Protein AF-0000000077407892 (afdb_homodimer)

Nearest PDB structures (foldseek):
  3vyk-assembly1_A  TM=8.600E-01  e=5.584E-09  Mus musculus
  2vuz-assembly1_A  TM=8.448E-01  e=1.181E-08  Codakia orbicularis
  6a7s-assembly1_B  TM=8.502E-01  e=2.975E-07  Saxidomus purpurata
  5xts-assembly1_A  TM=7.574E-01  e=4.727E-06  Homo sapiens
  6i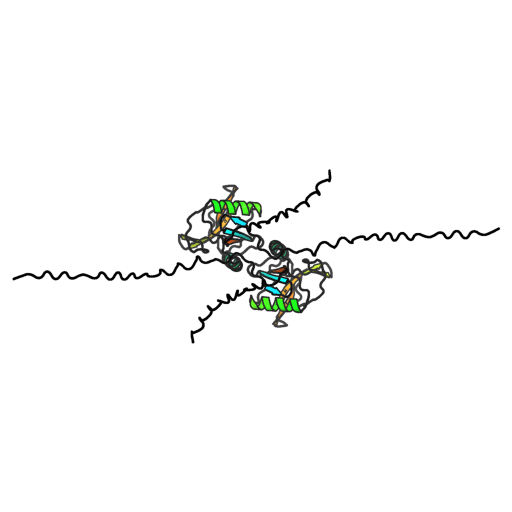no-assembly2_B  TM=7.463E-01  e=3.544E-06  Homo sapiens

Foldseek 3Di:
DPPPPPPPPPPPPPPCPCPVPPPPPPDPPPDDDDQDWDDDDFKIKGWFAPWWFFLVVLQVVLVVVVWGFDDDADPVSVVVVQVVCVVPDVQQPAKEFGQWFDDVHFIDGPRVRGTHPDAWAAPDEDDDTTWMWGAHVVVRGIHIYHDHRGDIHITMIMDGDDPPPPPPPPPPPPDDDPDDPPDDD/DPPPPPPPPPPPPPPCPCPVPPPPDPDPPPDDDDQDWDDDDFKIKGWFAPWWFFLVVLQVVLVVVVWGFDDDADPVSVVVVQVVCVVPDVQQPAKEFGQWFDDVHFIDGPRVRGTHPDAWAAPDADDDTTWMWGAHVVVRGIHIYHDHRGDIHITMIMDGDDPPPPPPPPPPPPPDDPDDDPDDD

pLDDT: mean 82.04, std 23.61, range [30.94, 98.94]

Sequence (370 aa):
MVFKIALLCFYIFHVGSGYAVPEAESGNDLAAPELPLYYFDSSAYYFQKFFRATQQQGELFCKNLNMELVDVQSKRENDYLFDTIASLVDYVNTDFWTSGVQSGDIWYWTSTGQPFSYTNWGSSKGSGNCLNISYDSSVNSMSWDKSDCTETKYVICEGEGHPVTTTTTTTTTTTLEPPTSPDAFMVFKIALLCFYIFHVGSGYAVPEAESGNDLAAPELPLYYFDSSAYYFQKFFRATQQQGELFCKNLNMELVDVQSKRENDYLFDTIASLVDYVNTDFWTSGVQSGDIWYWTSTGQPFSYTNWGSSKGSGNCLNISYDSSVNSMSWDKSDCTETKYVICEGEGHPVTTTTTTTTTTTLEPPTSPDAF

Structure (mmCIF, N/CA/C/O backbone):
data_AF-0000000077407892-model_v1
#
loop_
_entity.id
_entity.type
_entity.pdbx_description
1 polymer 'C-type lectin domain-containing protein'
#
loop_
_atom_site.group_PDB
_atom_site.id
_atom_site.type_symbol
_atom_site.label_atom_id
_atom_site.label_alt_id
_atom_site.label_comp_id
_atom_site.label_asym_id
_atom_site.label_entity_id
_atom_site.label_seq_id
_atom_site.pdbx_PDB_ins_code
_atom_site.Cartn_x
_atom_site.Cartn_y
_atom_site.Cartn_z
_atom_site.occupancy
_atom_site.B_iso_or_equiv
_atom_site.auth_seq_id
_atom_site.auth_comp_id
_atom_site.auth_asym_id
_atom_site.auth_atom_id
_atom_site.pdbx_PDB_model_num
ATOM 1 N N . MET A 1 1 ? 33.812 -18.891 -89.25 1 31.27 1 MET A N 1
ATOM 2 C CA . MET A 1 1 ? 33.031 -17.953 -88.438 1 31.27 1 MET A CA 1
ATOM 3 C C . MET A 1 1 ? 33.281 -18.203 -86.938 1 31.27 1 MET A C 1
ATOM 5 O O . MET A 1 1 ? 33 -19.297 -86.438 1 31.27 1 MET A O 1
ATOM 9 N N . VAL A 1 2 ? 34.344 -17.562 -86.375 1 42.31 2 VAL A N 1
ATOM 10 C CA . VAL A 1 2 ? 34.969 -17.578 -85 1 42.31 2 VAL A CA 1
ATOM 11 C C . VAL A 1 2 ? 33.969 -17.031 -84 1 42.31 2 VAL A C 1
ATOM 13 O O . VAL A 1 2 ? 33.531 -15.883 -84.062 1 42.31 2 VAL A O 1
ATOM 16 N N . PHE A 1 3 ? 33.031 -17.906 -83.438 1 43.25 3 PHE A N 1
ATOM 17 C CA . PHE A 1 3 ? 32.031 -17.594 -82.438 1 43.25 3 PHE A CA 1
ATOM 18 C C . PHE A 1 3 ? 32.688 -17.094 -81.188 1 43.25 3 PHE A C 1
ATOM 20 O O . PHE A 1 3 ? 33.5 -17.781 -80.562 1 43.25 3 PHE A O 1
ATOM 27 N N . LYS A 1 4 ? 32.969 -15.734 -81.125 1 39.44 4 LYS A N 1
ATOM 28 C CA . LYS A 1 4 ? 33.5 -15.062 -79.938 1 39.44 4 LYS A CA 1
ATOM 29 C C . LYS A 1 4 ? 32.562 -15.219 -78.75 1 39.44 4 LYS A C 1
ATOM 31 O O . LYS A 1 4 ? 31.406 -14.773 -78.75 1 39.44 4 LYS A O 1
ATOM 36 N N . ILE A 1 5 ? 32.688 -16.234 -77.875 1 41 5 ILE A N 1
ATOM 37 C CA . ILE A 1 5 ? 31.984 -16.469 -76.625 1 41 5 ILE A CA 1
ATOM 38 C C . ILE A 1 5 ? 32.25 -15.305 -75.688 1 41 5 ILE A C 1
ATOM 40 O O . ILE A 1 5 ? 33.375 -15.023 -75.312 1 41 5 ILE A O 1
ATOM 44 N N . ALA A 1 6 ? 31.531 -14.188 -75.875 1 38.66 6 ALA A N 1
ATOM 45 C CA . ALA A 1 6 ? 31.688 -13.086 -74.938 1 38.66 6 ALA A CA 1
ATOM 46 C C . ALA A 1 6 ? 31.312 -13.523 -73.5 1 38.66 6 ALA A C 1
ATOM 48 O O . ALA A 1 6 ? 30.219 -14.062 -73.25 1 38.66 6 ALA A O 1
ATOM 49 N N . LEU A 1 7 ? 32.281 -13.781 -72.688 1 37.91 7 LEU A N 1
ATOM 50 C CA . LEU A 1 7 ? 32.25 -14.086 -71.25 1 37.91 7 LEU A CA 1
ATOM 51 C C . LEU A 1 7 ? 31.594 -12.938 -70.438 1 37.91 7 LEU A C 1
ATOM 53 O O . LEU A 1 7 ? 32.125 -11.828 -70.438 1 37.91 7 LEU A O 1
ATOM 57 N N . LEU A 1 8 ? 30.281 -12.828 -70.562 1 36.75 8 LEU A N 1
ATOM 58 C CA . LEU A 1 8 ? 29.625 -11.812 -69.75 1 36.75 8 LEU A CA 1
ATOM 59 C C . LEU A 1 8 ? 29.906 -12.039 -68.25 1 36.75 8 LEU A C 1
ATOM 61 O O . LEU A 1 8 ? 29.594 -13.102 -67.688 1 36.75 8 LEU A O 1
ATOM 65 N N . CYS A 1 9 ? 30.938 -11.398 -67.75 1 35.66 9 CYS A N 1
ATOM 66 C CA . CYS A 1 9 ? 31.25 -11.344 -66.312 1 35.66 9 CYS A CA 1
ATOM 67 C C . CYS A 1 9 ? 30.094 -10.758 -65.5 1 35.66 9 CYS A C 1
ATOM 69 O O . CYS A 1 9 ? 29.734 -9.594 -65.688 1 35.66 9 CYS A O 1
ATOM 71 N N . PHE A 1 10 ? 29.109 -11.562 -65.188 1 37.34 10 PHE A N 1
ATOM 72 C CA . PHE A 1 10 ? 28.094 -11.125 -64.25 1 37.34 10 PHE A CA 1
ATOM 73 C C . PHE A 1 10 ? 28.719 -10.656 -62.969 1 37.34 10 PHE A C 1
ATOM 75 O O . PHE A 1 10 ? 29.422 -11.422 -62.281 1 37.34 10 PHE A O 1
ATOM 82 N N . TYR A 1 11 ? 29.141 -9.375 -62.906 1 37.34 11 TYR A N 1
ATOM 83 C CA . TYR A 1 11 ? 29.469 -8.766 -61.625 1 37.34 11 TYR A CA 1
ATOM 84 C C . TYR A 1 11 ? 28.328 -8.938 -60.625 1 37.34 11 TYR A C 1
ATOM 86 O O . TYR A 1 11 ? 27.219 -8.445 -60.844 1 37.34 11 TYR A O 1
ATOM 94 N N . ILE A 1 12 ? 28.281 -10.039 -59.875 1 39.22 12 ILE A N 1
ATOM 95 C CA . ILE A 1 12 ? 27.422 -10.18 -58.719 1 39.22 12 ILE A CA 1
ATOM 96 C C . ILE A 1 12 ? 27.719 -9.062 -57.719 1 39.22 12 ILE A C 1
ATOM 98 O O . ILE A 1 12 ? 28.812 -8.984 -57.188 1 39.22 12 ILE A O 1
ATOM 102 N N . PHE A 1 13 ? 27.141 -7.871 -57.969 1 40.09 13 PHE A N 1
ATOM 103 C CA . PHE A 1 13 ? 27.125 -6.883 -56.906 1 40.09 13 PHE A CA 1
ATOM 104 C C . PHE A 1 13 ? 26.562 -7.488 -55.625 1 40.09 13 PHE A C 1
ATOM 106 O O . PHE A 1 13 ? 25.422 -7.941 -55.594 1 40.09 13 PHE A O 1
ATOM 113 N N . HIS A 1 14 ? 27.484 -8.016 -54.812 1 39.62 14 HIS A N 1
ATOM 114 C CA . HIS A 1 14 ? 27.156 -8.258 -53.406 1 39.62 14 HIS A CA 1
ATOM 115 C C . HIS A 1 14 ? 26.609 -7.004 -52.75 1 39.62 14 HIS A C 1
ATOM 117 O O . HIS A 1 14 ? 27.344 -6.031 -52.562 1 39.62 14 HIS A O 1
ATOM 123 N N . VAL A 1 15 ? 25.422 -6.531 -53.094 1 39.28 15 VAL A N 1
ATOM 124 C CA . VAL A 1 15 ? 24.812 -5.562 -52.188 1 39.28 15 VAL A CA 1
ATOM 125 C C . VAL A 1 15 ? 24.828 -6.109 -50.781 1 39.28 15 VAL A C 1
ATOM 127 O O . VAL A 1 15 ? 24.188 -7.117 -50.469 1 39.28 15 VAL A O 1
ATOM 130 N N . GLY A 1 16 ? 26.031 -6.102 -50.125 1 35.22 16 GLY A N 1
ATOM 131 C CA . GLY A 1 16 ? 26.062 -6.246 -48.688 1 35.22 16 GLY A CA 1
ATOM 132 C C . GLY A 1 16 ? 25.062 -5.352 -47.969 1 35.22 16 GLY A C 1
ATOM 133 O O . GLY A 1 16 ? 25.297 -4.156 -47.781 1 35.22 16 GLY A O 1
ATOM 134 N N . SER A 1 17 ? 23.781 -5.43 -48.406 1 36 17 SER A N 1
ATOM 135 C CA . SER A 1 17 ? 22.875 -4.688 -47.562 1 36 17 SER A CA 1
ATOM 136 C C . SER A 1 17 ? 23.094 -5.035 -46.094 1 36 17 SER A C 1
ATOM 138 O O . SER A 1 17 ? 22.781 -6.141 -45.656 1 36 17 SER A O 1
ATOM 140 N N . GLY A 1 18 ? 24.281 -4.691 -45.562 1 34.03 18 GLY A N 1
ATOM 141 C CA . GLY A 1 18 ? 24.312 -4.715 -44.125 1 34.03 18 GLY A CA 1
ATOM 142 C C . GLY A 1 18 ? 23.094 -4.07 -43.469 1 34.03 18 GLY A C 1
ATOM 143 O O . GLY A 1 18 ? 22.984 -2.844 -43.438 1 34.03 18 GLY A O 1
ATOM 144 N N . TYR A 1 19 ? 21.906 -4.496 -43.875 1 33.22 19 TYR A N 1
ATOM 145 C CA . TYR A 1 19 ? 20.891 -4.023 -42.938 1 33.22 19 TYR A CA 1
ATOM 146 C C . TYR A 1 19 ? 21.375 -4.145 -41.5 1 33.22 19 TYR A C 1
ATOM 148 O O . TYR A 1 19 ? 21.641 -5.246 -41.031 1 33.22 19 TYR A O 1
ATOM 156 N N . ALA A 1 20 ? 22.094 -3.18 -41.031 1 35.66 20 ALA A N 1
ATOM 157 C CA . ALA A 1 20 ? 22.172 -3.121 -39.594 1 35.66 20 ALA A CA 1
ATOM 158 C C . ALA A 1 20 ? 20.828 -3.455 -38.938 1 35.66 20 ALA A C 1
ATOM 160 O O . ALA A 1 20 ? 19.844 -2.764 -39.188 1 35.66 20 ALA A O 1
ATOM 161 N N . VAL A 1 21 ? 20.516 -4.688 -38.812 1 34.5 21 VAL A N 1
ATOM 162 C CA . VAL A 1 21 ? 19.406 -4.922 -37.875 1 34.5 21 VAL A CA 1
ATOM 163 C C . VAL A 1 21 ? 19.531 -3.98 -36.688 1 34.5 21 VAL A C 1
ATOM 165 O O . VAL A 1 21 ? 20.594 -3.895 -36.062 1 34.5 21 VAL A O 1
ATOM 168 N N . PRO A 1 22 ? 18.844 -2.799 -36.75 1 35.06 22 PRO A N 1
ATOM 169 C CA . PRO A 1 22 ? 18.984 -2.098 -35.469 1 35.06 22 PRO A CA 1
ATOM 170 C C . PRO A 1 22 ? 19.156 -3.051 -34.281 1 35.06 22 PRO A C 1
ATOM 172 O O . PRO A 1 22 ? 18.531 -4.121 -34.25 1 35.06 22 PRO A O 1
ATOM 175 N N . GLU A 1 23 ? 20.344 -3.121 -33.688 1 35.5 23 GLU A N 1
ATOM 176 C CA . GLU A 1 23 ? 20.453 -3.744 -32.375 1 35.5 23 GLU A CA 1
ATOM 177 C C . GLU A 1 23 ? 19.109 -3.709 -31.641 1 35.5 23 GLU A C 1
ATOM 179 O O . GLU A 1 23 ? 18.438 -2.674 -31.609 1 35.5 23 GLU A O 1
ATOM 184 N N . ALA A 1 24 ? 18.375 -4.84 -31.578 1 34.91 24 ALA A N 1
ATOM 185 C CA . ALA A 1 24 ? 17.312 -4.918 -30.578 1 34.91 24 ALA A CA 1
ATOM 186 C C . ALA A 1 24 ? 17.578 -3.965 -29.406 1 34.91 24 ALA A C 1
ATOM 188 O O . ALA A 1 24 ? 18.641 -4.012 -28.797 1 34.91 24 ALA A O 1
ATOM 189 N N . GLU A 1 25 ? 17.266 -2.695 -29.484 1 35.38 25 GLU A N 1
ATOM 190 C CA . GLU A 1 25 ? 17.172 -1.919 -28.25 1 35.38 25 GLU A CA 1
ATOM 191 C C . GLU A 1 25 ? 17.078 -2.832 -27.031 1 35.38 25 GLU A C 1
ATOM 193 O O . GLU A 1 25 ? 16.375 -3.844 -27.062 1 35.38 25 GLU A O 1
ATOM 198 N N . SER A 1 26 ? 18.047 -2.902 -26.25 1 35.91 26 SER A N 1
ATOM 199 C CA . SER A 1 26 ? 18.109 -3.531 -24.938 1 35.91 26 SER A CA 1
ATOM 200 C C . SER A 1 26 ? 16.719 -3.766 -24.359 1 35.91 26 SER A C 1
ATOM 202 O O . SER A 1 26 ? 15.781 -3.041 -24.688 1 35.91 26 SER A O 1
ATOM 204 N N . GLY A 1 27 ? 16.391 -4.926 -23.891 1 38.03 27 GLY A N 1
ATOM 205 C CA . GLY A 1 27 ? 15.289 -5.355 -23.047 1 38.03 27 GLY A CA 1
ATOM 206 C C . GLY A 1 27 ? 14.656 -4.219 -22.266 1 38.03 27 GLY A C 1
ATOM 207 O O . GLY A 1 27 ? 15.297 -3.199 -22.016 1 38.03 27 GLY A O 1
ATOM 208 N N . ASN A 1 28 ? 13.422 -3.871 -22.344 1 43.09 28 ASN A N 1
ATOM 209 C CA . ASN A 1 28 ? 12.648 -2.998 -21.469 1 43.09 28 ASN A CA 1
ATOM 210 C C . ASN A 1 28 ? 13.281 -2.9 -20.078 1 43.09 28 ASN A C 1
ATOM 212 O O . ASN A 1 28 ? 13.328 -3.887 -19.344 1 43.09 28 ASN A O 1
ATOM 216 N N . ASP A 1 29 ? 14.492 -2.434 -19.844 1 48.38 29 ASP A N 1
ATOM 217 C CA . ASP A 1 29 ? 15.047 -2.062 -18.547 1 48.38 29 ASP A CA 1
ATOM 218 C C . ASP A 1 29 ? 13.938 -1.749 -17.547 1 48.38 29 ASP A C 1
ATOM 220 O O . ASP A 1 29 ? 13.453 -0.618 -17.484 1 48.38 29 ASP A O 1
ATOM 224 N N . LEU A 1 30 ? 13 -2.607 -17.438 1 60.25 30 LEU A N 1
ATOM 225 C CA . LEU A 1 30 ? 12.008 -2.357 -16.391 1 60.25 30 LEU A CA 1
ATOM 226 C C . LEU A 1 30 ? 12.664 -1.766 -15.156 1 60.25 30 LEU A C 1
ATOM 228 O O . LEU A 1 30 ? 13.688 -2.273 -14.68 1 60.25 30 LEU A O 1
ATOM 232 N N . ALA A 1 31 ? 12.367 -0.495 -14.922 1 76.38 31 ALA A N 1
ATOM 233 C CA . ALA A 1 31 ? 12.867 0.189 -13.734 1 76.38 31 ALA A CA 1
ATOM 234 C C . ALA A 1 31 ? 12.711 -0.686 -12.492 1 76.38 31 ALA A C 1
ATOM 236 O O . ALA A 1 31 ? 11.75 -1.448 -12.375 1 76.38 31 ALA A O 1
ATOM 237 N N . ALA A 1 32 ? 13.727 -0.777 -11.711 1 89.44 32 ALA A N 1
ATOM 238 C CA . ALA A 1 32 ? 13.711 -1.5 -10.445 1 89.44 32 ALA A CA 1
ATOM 239 C C . ALA A 1 32 ? 12.547 -1.035 -9.562 1 89.44 32 ALA A C 1
ATOM 241 O O . ALA A 1 32 ? 12.125 0.118 -9.648 1 89.44 32 ALA A O 1
ATOM 242 N N . PRO A 1 33 ? 11.977 -1.982 -8.867 1 95.44 33 PRO A N 1
ATOM 243 C CA . PRO A 1 33 ? 10.977 -1.55 -7.887 1 95.44 33 PRO A CA 1
ATOM 244 C C . PRO A 1 33 ? 11.406 -0.302 -7.117 1 95.44 33 PRO A C 1
ATOM 246 O O . PRO A 1 33 ? 12.578 -0.173 -6.75 1 95.44 33 PRO A O 1
ATOM 249 N N . GLU A 1 34 ? 10.461 0.605 -6.945 1 93.88 34 GLU A N 1
ATOM 250 C CA . GLU A 1 34 ? 10.781 1.851 -6.254 1 93.88 34 GLU A CA 1
ATOM 251 C C . GLU A 1 34 ? 9.547 2.426 -5.562 1 93.88 34 GLU A C 1
ATOM 253 O O . GLU A 1 34 ? 8.445 2.371 -6.102 1 93.88 34 GLU A O 1
ATOM 258 N N . LEU A 1 35 ? 9.836 2.918 -4.414 1 96.19 35 LEU A N 1
ATOM 259 C CA . LEU A 1 35 ? 8.82 3.729 -3.746 1 96.19 35 LEU A CA 1
ATOM 260 C C . LEU A 1 35 ? 8.82 5.156 -4.285 1 96.19 35 LEU A C 1
ATOM 262 O O . LEU A 1 35 ? 9.836 5.852 -4.203 1 96.19 35 LEU A O 1
ATOM 266 N N . PRO A 1 36 ? 7.75 5.574 -4.918 1 96.62 36 PRO A N 1
ATOM 267 C CA . PRO A 1 36 ? 7.715 6.961 -5.383 1 96.62 36 PRO A CA 1
ATOM 268 C C . PRO A 1 36 ? 7.598 7.965 -4.238 1 96.62 36 PRO A C 1
ATOM 270 O O . PRO A 1 36 ? 6.5 8.188 -3.719 1 96.62 36 PRO A O 1
ATOM 273 N N . LEU A 1 37 ? 8.641 8.602 -3.949 1 97.69 37 LEU A N 1
ATOM 274 C CA . LEU A 1 37 ? 8.719 9.484 -2.793 1 97.69 37 LEU A CA 1
ATOM 275 C C . LEU A 1 37 ? 8.672 10.945 -3.227 1 97.69 37 LEU A C 1
ATOM 277 O O . LEU A 1 37 ? 9.195 11.305 -4.285 1 97.69 37 LEU A O 1
ATOM 281 N N . TYR A 1 38 ? 8.062 11.727 -2.416 1 98.06 38 TYR A N 1
ATOM 282 C CA . TYR A 1 38 ? 8.086 13.188 -2.471 1 98.06 38 TYR A CA 1
ATOM 283 C C . TYR A 1 38 ? 8.906 13.758 -1.32 1 98.06 38 TYR A C 1
ATOM 285 O O . TYR A 1 38 ? 8.953 13.18 -0.232 1 98.06 38 TYR A O 1
ATOM 293 N N . TYR A 1 39 ? 9.484 14.961 -1.59 1 97.12 39 TYR A N 1
ATOM 294 C CA . TYR A 1 39 ? 10.414 15.453 -0.582 1 97.12 39 TYR A CA 1
ATOM 295 C C . TYR A 1 39 ? 10.062 16.875 -0.168 1 97.12 39 TYR A C 1
ATOM 297 O O . TYR A 1 39 ? 9.656 17.688 -1 1 97.12 39 TYR A O 1
ATOM 305 N N . PHE A 1 40 ? 10.18 17.125 1.101 1 97.31 40 PHE A N 1
ATOM 306 C CA . PHE A 1 40 ? 10.078 18.453 1.706 1 97.31 40 PHE A CA 1
ATOM 307 C C . PHE A 1 40 ? 11.047 18.578 2.877 1 97.31 40 PHE A C 1
ATOM 309 O O . PHE A 1 40 ? 10.938 17.859 3.863 1 97.31 40 PHE A O 1
ATOM 316 N N . ASP A 1 41 ? 12 19.5 2.717 1 93.81 41 ASP A N 1
ATOM 317 C CA . ASP A 1 41 ? 13.078 19.641 3.691 1 93.81 41 ASP A CA 1
ATOM 318 C C . ASP A 1 41 ? 13.82 18.312 3.889 1 93.81 41 ASP A C 1
ATOM 320 O O . ASP A 1 41 ? 14.336 17.734 2.932 1 93.81 41 ASP A O 1
ATOM 324 N N . SER A 1 42 ? 13.867 17.734 5.105 1 93.31 42 SER A N 1
ATOM 325 C CA . SER A 1 42 ? 14.602 16.5 5.387 1 93.31 42 SER A CA 1
ATOM 326 C C . SER A 1 42 ? 13.656 15.312 5.492 1 93.31 42 SER A C 1
ATOM 328 O O . SER A 1 42 ? 14.016 14.281 6.078 1 93.31 42 SER A O 1
ATOM 330 N N . SER A 1 43 ? 12.5 15.484 4.879 1 96.56 43 SER A N 1
ATOM 331 C CA . SER A 1 43 ? 11.516 14.406 4.98 1 96.56 43 SER A CA 1
ATOM 332 C C . SER A 1 43 ? 11.133 13.883 3.602 1 96.56 43 SER A C 1
ATOM 334 O O . SER A 1 43 ? 11.109 14.633 2.627 1 96.56 43 SER A O 1
ATOM 336 N N . ALA A 1 44 ? 10.906 12.625 3.561 1 97.81 44 ALA A N 1
ATOM 337 C CA . ALA A 1 44 ? 10.32 11.938 2.412 1 97.81 44 ALA A CA 1
ATOM 338 C C . ALA A 1 44 ? 8.891 11.492 2.717 1 97.81 44 ALA A C 1
ATOM 340 O O . ALA A 1 44 ? 8.594 11.055 3.832 1 97.81 44 ALA A O 1
ATOM 341 N N . TYR A 1 45 ? 8.07 11.609 1.651 1 98.69 45 TYR A N 1
ATOM 342 C CA . TYR A 1 45 ? 6.66 11.273 1.821 1 98.69 45 TYR A CA 1
ATOM 343 C C . TYR A 1 45 ? 6.203 10.281 0.759 1 98.69 45 TYR A C 1
ATOM 345 O O . TYR A 1 45 ? 6.59 10.391 -0.407 1 98.69 45 TYR A O 1
ATOM 353 N N . TYR A 1 46 ? 5.453 9.305 1.152 1 98.69 46 TYR A N 1
ATOM 354 C CA . TYR A 1 46 ? 4.719 8.43 0.241 1 98.69 46 TYR A CA 1
ATOM 355 C C . TYR A 1 46 ? 3.215 8.609 0.405 1 98.69 46 TYR A C 1
ATOM 357 O O . TYR A 1 46 ? 2.684 8.469 1.51 1 98.69 46 TYR A O 1
ATOM 365 N N . PHE A 1 47 ? 2.529 8.961 -0.7 1 98.75 47 PHE A N 1
ATOM 366 C CA . PHE A 1 47 ? 1.079 9.117 -0.73 1 98.75 47 PHE A CA 1
ATOM 367 C C . PHE A 1 47 ? 0.413 7.859 -1.283 1 98.75 47 PHE A C 1
ATOM 369 O O . PHE A 1 47 ? 0.362 7.664 -2.5 1 98.75 47 PHE A O 1
ATOM 376 N N . GLN A 1 48 ? -0.023 7.008 -0.402 1 98.12 48 GLN A N 1
ATOM 377 C CA . GLN A 1 48 ? -0.742 5.805 -0.796 1 98.12 48 GLN A CA 1
ATOM 378 C C . GLN A 1 48 ? -2.205 6.109 -1.1 1 98.12 48 GLN A C 1
ATOM 380 O O . GLN A 1 48 ? -3.006 6.316 -0.183 1 98.12 48 GLN A O 1
ATOM 385 N N . LYS A 1 49 ? -2.584 6.105 -2.316 1 97.69 49 LYS A N 1
ATOM 386 C CA . LYS A 1 49 ? -3.885 6.609 -2.748 1 97.69 49 LYS A CA 1
ATOM 387 C C . LYS A 1 49 ? -4.688 5.523 -3.459 1 97.69 49 LYS A C 1
ATOM 389 O O . LYS A 1 49 ? -5.641 5.82 -4.18 1 97.69 49 LYS A O 1
ATOM 394 N N . PHE A 1 50 ? -4.328 4.293 -3.246 1 96.56 50 PHE A N 1
ATOM 395 C CA . PHE A 1 50 ? -4.945 3.217 -4.012 1 96.56 50 PHE A CA 1
ATOM 396 C C . PHE A 1 50 ? -5.895 2.404 -3.137 1 96.56 50 PHE A C 1
ATOM 398 O O . PHE A 1 50 ? -6.863 1.824 -3.633 1 96.56 50 PHE A O 1
ATOM 405 N N . PHE A 1 51 ? -5.512 2.4 -1.816 1 95.81 51 PHE A N 1
ATOM 406 C CA . PHE A 1 51 ? -6.293 1.607 -0.874 1 95.81 51 PHE A CA 1
ATOM 407 C C . PHE A 1 51 ? -6.738 2.457 0.311 1 95.81 51 PHE A C 1
ATOM 409 O O . PHE A 1 51 ? -5.973 3.291 0.804 1 95.81 51 PHE A O 1
ATOM 416 N N . ARG A 1 52 ? -7.938 2.207 0.702 1 96.62 52 ARG A N 1
ATOM 417 C CA . ARG A 1 52 ? -8.391 2.824 1.945 1 96.62 52 ARG A CA 1
ATOM 418 C C . ARG A 1 52 ? -8.25 1.859 3.117 1 96.62 52 ARG A C 1
ATOM 420 O O . ARG A 1 52 ? -8.406 0.647 2.953 1 96.62 52 ARG A O 1
ATOM 427 N N . ALA A 1 53 ? -7.953 2.441 4.27 1 96.62 53 ALA A N 1
ATOM 428 C CA . ALA A 1 53 ? -7.73 1.624 5.461 1 96.62 53 ALA A CA 1
ATOM 429 C C . ALA A 1 53 ? -7.98 2.43 6.73 1 96.62 53 ALA A C 1
ATOM 431 O O . ALA A 1 53 ? -8.141 3.65 6.68 1 96.62 53 ALA A O 1
ATOM 432 N N . THR A 1 54 ? -8.062 1.662 7.828 1 98.31 54 THR A N 1
ATOM 433 C CA . THR A 1 54 ? -8.141 2.342 9.117 1 98.31 54 THR A CA 1
ATOM 434 C C . THR A 1 54 ? -6.828 3.045 9.438 1 98.31 54 THR A C 1
ATOM 436 O O . THR A 1 54 ? -5.805 2.787 8.805 1 98.31 54 THR A O 1
ATOM 439 N N . GLN A 1 55 ? -6.93 3.881 10.406 1 98.69 55 GLN A N 1
ATOM 440 C CA . GLN A 1 55 ? -5.707 4.582 10.781 1 98.69 55 GLN A CA 1
ATOM 441 C C . GLN A 1 55 ? -4.637 3.604 11.258 1 98.69 55 GLN A C 1
ATOM 443 O O . GLN A 1 55 ? -3.461 3.748 10.914 1 98.69 55 GLN A O 1
ATOM 448 N N . GLN A 1 56 ? -5.105 2.633 12.07 1 98.44 56 GLN A N 1
ATOM 449 C CA . GLN A 1 56 ? -4.176 1.643 12.602 1 98.44 56 GLN A CA 1
ATOM 450 C C . GLN A 1 56 ? -3.504 0.856 11.477 1 98.44 56 GLN A C 1
ATOM 452 O O . GLN A 1 56 ? -2.295 0.625 11.516 1 98.44 56 GLN A O 1
ATOM 457 N N . GLN A 1 57 ? -4.258 0.439 10.492 1 98 57 GLN A N 1
ATOM 458 C CA . GLN A 1 57 ? -3.697 -0.255 9.336 1 98 57 GLN A CA 1
ATOM 459 C C . GLN A 1 57 ? -2.684 0.621 8.609 1 98 57 GLN A C 1
ATOM 461 O O . GLN A 1 57 ? -1.647 0.133 8.148 1 98 57 GLN A O 1
ATOM 466 N N . GLY A 1 58 ? -3.031 1.89 8.477 1 98.62 58 GLY A N 1
ATOM 467 C CA . GLY A 1 58 ? -2.105 2.83 7.867 1 98.62 58 GLY A CA 1
ATOM 468 C C . GLY A 1 58 ? -0.784 2.934 8.609 1 98.62 58 GLY A C 1
ATOM 469 O O . GLY A 1 58 ? 0.278 2.998 7.984 1 98.62 58 GLY A O 1
ATOM 470 N N . GLU A 1 59 ? -0.877 2.914 9.914 1 98.62 59 GLU A N 1
ATOM 471 C CA . GLU A 1 59 ? 0.333 2.953 10.727 1 98.62 59 GLU A CA 1
ATOM 472 C C . GLU A 1 59 ? 1.222 1.743 10.461 1 98.62 59 GLU A C 1
ATOM 474 O O . GLU A 1 59 ? 2.432 1.884 10.273 1 98.62 59 GLU A O 1
ATOM 479 N N . LEU A 1 60 ? 0.667 0.642 10.438 1 98.19 60 LEU A N 1
ATOM 480 C CA . LEU A 1 60 ? 1.421 -0.588 10.219 1 98.19 60 LEU A CA 1
ATOM 481 C C . LEU A 1 60 ? 2.02 -0.618 8.82 1 98.19 60 LEU A C 1
ATOM 483 O O . LEU A 1 60 ? 3.156 -1.055 8.633 1 98.19 60 LEU A O 1
ATOM 487 N N . PHE A 1 61 ? 1.25 -0.123 7.871 1 98.38 61 PHE A N 1
ATOM 488 C CA . PHE A 1 61 ? 1.719 -0.061 6.492 1 98.38 61 PHE A CA 1
ATOM 489 C C . PHE A 1 61 ? 2.943 0.839 6.379 1 98.38 61 PHE A C 1
ATOM 491 O O . PHE A 1 61 ? 3.955 0.449 5.789 1 98.38 61 PHE A O 1
ATOM 498 N N . CYS A 1 62 ? 2.852 1.988 6.945 1 98.62 62 CYS A N 1
ATOM 499 C CA . CYS A 1 62 ? 3.969 2.924 6.867 1 98.62 62 CYS A CA 1
ATOM 500 C C . CYS A 1 62 ? 5.195 2.367 7.582 1 98.62 62 CYS A C 1
ATOM 502 O O . CYS A 1 62 ? 6.316 2.51 7.094 1 98.62 62 CYS A O 1
ATOM 504 N N . LYS A 1 63 ? 5.027 1.718 8.648 1 98 63 LYS A N 1
ATOM 505 C CA . LYS A 1 63 ? 6.148 1.116 9.367 1 98 63 LYS A CA 1
ATOM 506 C C . LYS A 1 63 ? 6.824 0.04 8.523 1 98 63 LYS A C 1
ATOM 508 O O . LYS A 1 63 ? 8.047 -0.1 8.555 1 98 63 LYS A O 1
ATOM 513 N N . ASN A 1 64 ? 6.012 -0.669 7.785 1 97.44 64 ASN A N 1
ATOM 514 C CA . ASN A 1 64 ? 6.551 -1.703 6.91 1 97.44 64 ASN A CA 1
ATOM 515 C C . ASN A 1 64 ? 7.461 -1.11 5.84 1 97.44 64 ASN A C 1
ATOM 517 O O . ASN A 1 64 ? 8.32 -1.807 5.289 1 97.44 64 ASN A O 1
ATOM 521 N N . LEU A 1 65 ? 7.289 0.17 5.551 1 97.69 65 LEU A N 1
ATOM 522 C CA . LEU A 1 65 ? 8.109 0.868 4.566 1 97.69 65 LEU A CA 1
ATOM 523 C C . LEU A 1 65 ? 9.273 1.594 5.238 1 97.69 65 LEU A C 1
ATOM 525 O O . LEU A 1 65 ? 9.961 2.396 4.605 1 97.69 65 LEU A O 1
ATOM 529 N N . ASN A 1 66 ? 9.492 1.345 6.535 1 97.25 66 ASN A N 1
ATOM 530 C CA . ASN A 1 66 ? 10.445 2.098 7.348 1 97.25 66 ASN A CA 1
ATOM 531 C C . ASN A 1 66 ? 10.07 3.576 7.418 1 97.25 66 ASN A C 1
ATOM 533 O O . ASN A 1 66 ? 10.945 4.445 7.359 1 97.25 66 ASN A O 1
ATOM 537 N N . MET A 1 67 ? 8.883 3.799 7.473 1 98.12 67 MET A N 1
ATOM 538 C CA . MET A 1 67 ? 8.305 5.133 7.609 1 98.12 67 MET A CA 1
ATOM 539 C C . MET A 1 67 ? 7.266 5.164 8.727 1 98.12 67 MET A C 1
ATOM 541 O O . MET A 1 67 ? 7.098 4.18 9.453 1 98.12 67 MET A O 1
ATOM 545 N N . GLU A 1 68 ? 6.641 6.34 8.922 1 98.31 68 GLU A N 1
ATOM 546 C CA . GLU A 1 68 ? 5.562 6.539 9.883 1 98.31 68 GLU A CA 1
ATOM 547 C C . GLU A 1 68 ? 4.398 7.301 9.258 1 98.31 68 GLU A C 1
ATOM 549 O O . GLU A 1 68 ? 4.578 8.023 8.273 1 98.31 68 GLU A O 1
ATOM 554 N N . LEU A 1 69 ? 3.221 7.039 9.844 1 98.75 69 LEU A N 1
ATOM 555 C CA . LEU A 1 69 ? 2.162 7.969 9.469 1 98.75 69 LEU A CA 1
ATOM 556 C C . LEU A 1 69 ? 2.609 9.414 9.672 1 98.75 69 LEU A C 1
ATOM 558 O O . LEU A 1 69 ? 3.27 9.727 10.664 1 98.75 69 LEU A O 1
ATOM 562 N N . VAL A 1 70 ? 2.17 10.266 8.859 1 98.75 70 VAL A N 1
ATOM 563 C CA . VAL A 1 70 ? 2.715 11.617 8.789 1 98.75 70 VAL A CA 1
ATOM 564 C C . VAL A 1 70 ? 2.287 12.406 10.023 1 98.75 70 VAL A C 1
ATOM 566 O O . VAL A 1 70 ? 1.147 12.281 10.484 1 98.75 70 VAL A O 1
ATOM 569 N N . ASP A 1 71 ? 3.154 13.164 10.562 1 98.44 71 ASP A N 1
ATOM 570 C CA . ASP A 1 71 ? 2.863 14.25 11.492 1 98.44 71 ASP A CA 1
ATOM 571 C C . ASP A 1 71 ? 3.08 15.609 10.836 1 98.44 71 ASP A C 1
ATOM 573 O O . ASP A 1 71 ? 3.914 15.742 9.938 1 98.44 71 ASP A O 1
ATOM 577 N N . VAL A 1 72 ? 2.281 16.531 11.203 1 98.31 72 VAL A N 1
ATOM 578 C CA . VAL A 1 72 ? 2.312 17.859 10.594 1 98.31 72 VAL A CA 1
ATOM 579 C C . VAL A 1 72 ? 2.717 18.891 11.641 1 98.31 72 VAL A C 1
ATOM 581 O O . VAL A 1 72 ? 1.896 19.312 12.461 1 98.31 72 VAL A O 1
ATOM 584 N N . GLN A 1 73 ? 3.906 19.375 11.461 1 95.94 73 GLN A N 1
ATOM 585 C CA . GLN A 1 73 ? 4.461 20.109 12.594 1 95.94 73 GLN A CA 1
ATOM 586 C C . GLN A 1 73 ? 4.523 21.609 12.305 1 95.94 73 GLN A C 1
ATOM 588 O O . GLN A 1 73 ? 4.879 22.406 13.172 1 95.94 73 GLN A O 1
ATOM 593 N N . SER A 1 74 ? 4.203 22 11.047 1 97.81 74 SER A N 1
ATOM 594 C CA . SER A 1 74 ? 4.273 23.406 10.688 1 97.81 74 SER A CA 1
ATOM 595 C C . SER A 1 74 ? 3.305 23.75 9.562 1 97.81 74 SER A C 1
ATOM 597 O O . SER A 1 74 ? 2.844 22.844 8.844 1 97.81 74 SER A O 1
ATOM 599 N N . LYS A 1 75 ? 3.07 25.031 9.484 1 98.31 75 LYS A N 1
ATOM 600 C CA . LYS A 1 75 ? 2.236 25.5 8.375 1 98.31 75 LYS A CA 1
ATOM 601 C C . LYS A 1 75 ? 2.879 25.188 7.031 1 98.31 75 LYS A C 1
ATOM 603 O O . LYS A 1 75 ? 2.189 24.812 6.082 1 98.31 75 LYS A O 1
ATOM 608 N N . ARG A 1 76 ? 4.176 25.312 6.945 1 98.44 76 ARG A N 1
ATOM 609 C CA . ARG A 1 76 ? 4.871 25.047 5.691 1 98.44 76 ARG A CA 1
ATOM 610 C C . ARG A 1 76 ? 4.695 23.594 5.27 1 98.44 76 ARG A C 1
ATOM 612 O O . ARG A 1 76 ? 4.422 23.297 4.102 1 98.44 76 ARG A O 1
ATOM 619 N N . GLU A 1 77 ? 4.871 22.734 6.207 1 98.38 77 GLU A N 1
ATOM 620 C CA . GLU A 1 77 ? 4.672 21.312 5.926 1 98.38 77 GLU A CA 1
ATOM 621 C C . GLU A 1 77 ? 3.225 21.031 5.535 1 98.38 77 GLU A C 1
ATOM 623 O O . GLU A 1 77 ? 2.967 20.297 4.578 1 98.38 77 GLU A O 1
ATOM 628 N N . ASN A 1 78 ? 2.324 21.594 6.273 1 98.62 78 ASN A N 1
ATOM 629 C CA . ASN A 1 78 ? 0.9 21.453 5.988 1 98.62 78 ASN A CA 1
ATOM 630 C C . ASN A 1 78 ? 0.572 21.875 4.559 1 98.62 78 ASN A C 1
ATOM 632 O O . ASN A 1 78 ? -0.098 21.141 3.828 1 98.62 78 ASN A O 1
ATOM 636 N N . ASP A 1 79 ? 1.036 23.047 4.219 1 98.5 79 ASP A N 1
ATOM 637 C CA . ASP A 1 79 ? 0.777 23.578 2.881 1 98.5 79 ASP A CA 1
ATOM 638 C C . ASP A 1 79 ? 1.394 22.672 1.81 1 98.5 79 ASP A C 1
ATOM 640 O O . ASP A 1 79 ? 0.792 22.453 0.757 1 98.5 79 ASP A O 1
ATOM 644 N N . TYR A 1 80 ? 2.543 22.172 2.104 1 98.69 80 TYR A N 1
ATOM 645 C CA . TYR A 1 80 ? 3.195 21.266 1.18 1 98.69 80 TYR A CA 1
ATOM 646 C C . TYR A 1 80 ? 2.346 20.016 0.961 1 98.69 80 TYR A C 1
ATOM 648 O O . TYR A 1 80 ? 2.162 19.578 -0.176 1 98.69 80 TYR A O 1
ATOM 656 N N . LEU A 1 81 ? 1.875 19.391 2.031 1 98.81 81 LEU A N 1
ATOM 657 C CA . LEU A 1 81 ? 1.053 18.188 1.939 1 98.81 81 LEU A CA 1
ATOM 658 C C . LEU A 1 81 ? -0.224 18.453 1.151 1 98.81 81 LEU A C 1
ATOM 660 O O . LEU A 1 81 ? -0.595 17.672 0.272 1 98.81 81 LEU A O 1
ATOM 664 N N . PHE A 1 82 ? -0.866 19.562 1.465 1 98.62 82 PHE A N 1
ATOM 665 C CA . PHE A 1 82 ? -2.102 19.922 0.773 1 98.62 82 PHE A CA 1
ATOM 666 C C . PHE A 1 82 ? -1.858 20.078 -0.722 1 98.62 82 PHE A C 1
ATOM 668 O O . PHE A 1 82 ? -2.604 19.531 -1.54 1 98.62 82 PHE A O 1
ATOM 675 N N . ASP A 1 83 ? -0.841 20.844 -1.052 1 98.38 83 ASP A N 1
ATOM 676 C CA . ASP A 1 83 ? -0.509 21.062 -2.455 1 98.38 83 ASP A CA 1
ATOM 677 C C . ASP A 1 83 ? -0.199 19.75 -3.166 1 98.38 83 ASP A C 1
ATOM 679 O O . ASP A 1 83 ? -0.607 19.547 -4.312 1 98.38 83 ASP A O 1
ATOM 683 N N . THR A 1 84 ? 0.556 18.875 -2.529 1 98.62 84 THR A N 1
ATOM 684 C CA . THR A 1 84 ? 0.921 17.594 -3.127 1 98.62 84 THR A CA 1
ATOM 685 C C . THR A 1 84 ? -0.315 16.719 -3.342 1 98.62 84 THR A C 1
ATOM 687 O O . THR A 1 84 ? -0.49 16.141 -4.41 1 98.62 84 THR A O 1
ATOM 690 N N . ILE A 1 85 ? -1.215 16.641 -2.33 1 98.56 85 ILE A N 1
ATOM 691 C CA . ILE A 1 85 ? -2.459 15.891 -2.469 1 98.56 85 ILE A CA 1
ATOM 692 C C . ILE A 1 85 ? -3.244 16.406 -3.67 1 98.56 85 ILE A C 1
ATOM 694 O O . ILE A 1 85 ? -3.711 15.633 -4.504 1 98.56 85 ILE A O 1
ATOM 698 N N . ALA A 1 86 ? -3.34 17.719 -3.76 1 97.69 86 ALA A N 1
ATOM 699 C CA . ALA A 1 86 ? -4.117 18.344 -4.832 1 97.69 86 ALA A CA 1
ATOM 700 C C . ALA A 1 86 ? -3.533 18 -6.199 1 97.69 86 ALA A C 1
ATOM 702 O O . ALA A 1 86 ? -4.262 17.953 -7.195 1 97.69 86 ALA A O 1
ATOM 703 N N . SER A 1 87 ? -2.26 17.781 -6.266 1 98 87 SER A N 1
ATOM 704 C CA . SER A 1 87 ? -1.606 17.453 -7.531 1 98 87 SER A CA 1
ATOM 705 C C . SER A 1 87 ? -1.784 15.984 -7.895 1 98 87 SER A C 1
ATOM 707 O O . SER A 1 87 ? -1.643 15.609 -9.055 1 98 87 SER A O 1
ATOM 709 N N . LEU A 1 88 ? -2.092 15.164 -6.926 1 97.44 88 LEU A N 1
ATOM 710 C CA . LEU A 1 88 ? -2.07 13.719 -7.129 1 97.44 88 LEU A CA 1
ATOM 711 C C . LEU A 1 88 ? -3.482 13.172 -7.309 1 97.44 88 LEU A C 1
ATOM 713 O O . LEU A 1 88 ? -3.674 12.141 -7.953 1 97.44 88 LEU A O 1
ATOM 717 N N . VAL A 1 89 ? -4.457 13.852 -6.688 1 97.06 89 VAL A N 1
ATOM 718 C CA . VAL A 1 89 ? -5.809 13.297 -6.668 1 97.06 89 VAL A CA 1
ATOM 719 C C . VAL A 1 89 ? -6.832 14.422 -6.73 1 97.06 89 VAL A C 1
ATOM 721 O O . VAL A 1 89 ? -6.48 15.594 -6.586 1 97.06 89 VAL A O 1
ATOM 724 N N . ASP A 1 90 ? -8.102 14.008 -6.953 1 97.19 90 ASP A N 1
ATOM 725 C CA . ASP A 1 90 ? -9.234 14.898 -6.711 1 97.19 90 ASP A CA 1
ATOM 726 C C . ASP A 1 90 ? -9.469 15.086 -5.215 1 97.19 90 ASP A C 1
ATOM 728 O O . ASP A 1 90 ? -10.18 14.305 -4.59 1 97.19 90 ASP A O 1
ATOM 732 N N . TYR A 1 91 ? -8.906 16.125 -4.723 1 95.31 91 TYR A N 1
ATOM 733 C CA . TYR A 1 91 ? -8.867 16.297 -3.271 1 95.31 91 TYR A CA 1
ATOM 734 C C . TYR A 1 91 ? -10.266 16.531 -2.715 1 95.31 91 TYR A C 1
ATOM 736 O O . TYR A 1 91 ? -10.484 16.422 -1.508 1 95.31 91 TYR A O 1
ATOM 744 N N . VAL A 1 92 ? -11.258 16.922 -3.518 1 96.06 92 VAL A N 1
ATOM 745 C CA . VAL A 1 92 ? -12.625 17.156 -3.07 1 96.06 92 VAL A CA 1
ATOM 746 C C . VAL A 1 92 ? -13.242 15.844 -2.574 1 96.06 92 VAL A C 1
ATOM 748 O O . VAL A 1 92 ? -14.047 15.844 -1.639 1 96.06 92 VAL A O 1
ATOM 751 N N . ASN A 1 93 ? -12.836 14.727 -3.119 1 95.81 93 ASN A N 1
ATOM 752 C CA . ASN A 1 93 ? -13.453 13.438 -2.814 1 95.81 93 ASN A CA 1
ATOM 753 C C . ASN A 1 93 ? -12.477 12.492 -2.125 1 95.81 93 ASN A C 1
ATOM 755 O O . ASN A 1 93 ? -12.625 11.273 -2.205 1 95.81 93 ASN A O 1
ATOM 759 N N . THR A 1 94 ? -11.438 13.094 -1.539 1 96.94 94 THR A N 1
ATOM 760 C CA . THR A 1 94 ? -10.422 12.234 -0.951 1 96.94 94 THR A CA 1
ATOM 761 C C . THR A 1 94 ? -10.078 12.688 0.466 1 96.94 94 THR A C 1
ATOM 763 O O . THR A 1 94 ? -10.312 13.844 0.826 1 96.94 94 THR A O 1
ATOM 766 N N . ASP A 1 95 ? -9.758 11.781 1.316 1 98.06 95 ASP A N 1
ATOM 767 C CA . ASP A 1 95 ? -9.281 12.047 2.67 1 98.06 95 ASP A CA 1
ATOM 768 C C . ASP A 1 95 ? -8.109 11.141 3.023 1 98.06 95 ASP A C 1
ATOM 770 O O . ASP A 1 95 ? -7.98 10.039 2.482 1 98.06 95 ASP A O 1
ATOM 774 N N . PHE A 1 96 ? -7.211 11.672 3.873 1 98.81 96 PHE A N 1
ATOM 775 C CA . PHE A 1 96 ? -5.984 10.977 4.23 1 98.81 96 PHE A CA 1
ATOM 776 C C . PHE A 1 96 ? -5.805 10.93 5.742 1 98.81 96 PHE A C 1
ATOM 778 O O . PHE A 1 96 ? -6.066 11.922 6.434 1 98.81 96 PHE A O 1
ATOM 785 N N . TRP A 1 97 ? -5.352 9.789 6.164 1 98.88 97 TRP A N 1
ATOM 786 C CA . TRP A 1 97 ? -4.973 9.68 7.57 1 98.88 97 TRP A CA 1
ATOM 787 C C . TRP A 1 97 ? -3.645 10.375 7.836 1 98.88 97 TRP A C 1
ATOM 789 O O . TRP A 1 97 ? -2.723 10.305 7.02 1 98.88 97 TRP A O 1
ATOM 799 N N . THR A 1 98 ? -3.531 11.008 9 1 98.88 98 THR A N 1
ATOM 800 C CA . THR A 1 98 ? -2.275 11.375 9.641 1 98.88 98 THR A CA 1
ATOM 801 C C . THR A 1 98 ? -2.051 10.555 10.906 1 98.88 98 THR A C 1
ATOM 803 O O . THR A 1 98 ? -2.881 9.719 11.266 1 98.88 98 THR A O 1
ATOM 806 N N . SER A 1 99 ? -1.003 10.891 11.664 1 98.94 99 SER A N 1
ATOM 807 C CA . SER A 1 99 ? -0.727 10.148 12.891 1 98.94 99 SER A CA 1
ATOM 808 C C . SER A 1 99 ? -1.396 10.805 14.094 1 98.94 99 SER A C 1
ATOM 810 O O . SER A 1 99 ? -1.241 10.344 15.227 1 98.94 99 SER A O 1
ATOM 812 N N . GLY A 1 100 ? -2.162 11.781 13.852 1 98.69 100 GLY A N 1
ATOM 813 C CA . GLY A 1 100 ? -2.758 12.516 14.953 1 98.69 100 GLY A CA 1
ATOM 814 C C . GLY A 1 100 ? -3.838 11.734 15.672 1 98.69 100 GLY A C 1
ATOM 815 O O . GLY A 1 100 ? -4.727 11.164 15.039 1 98.69 100 GLY A O 1
ATOM 816 N N . VAL A 1 101 ? -3.727 11.781 17.016 1 98.69 101 VAL A N 1
ATOM 817 C CA . VAL A 1 101 ? -4.711 11.117 17.859 1 98.69 101 VAL A CA 1
ATOM 818 C C . VAL A 1 101 ? -4.988 11.969 19.094 1 98.69 101 VAL A C 1
ATOM 820 O O . VAL A 1 101 ? -4.105 12.68 19.578 1 98.69 101 VAL A O 1
ATOM 823 N N . GLN A 1 102 ? -6.18 11.766 19.469 1 97.94 102 GLN A N 1
ATOM 824 C CA . GLN A 1 102 ? -6.578 12.453 20.688 1 97.94 102 GLN A CA 1
ATOM 825 C C . GLN A 1 102 ? -6.723 11.477 21.859 1 97.94 102 GLN A C 1
ATOM 827 O O . GLN A 1 102 ? -7.406 10.461 21.734 1 97.94 102 GLN A O 1
ATOM 832 N N . SER A 1 103 ? -6.09 11.727 22.922 1 96.31 103 SER A N 1
ATOM 833 C CA . SER A 1 103 ? -6.27 11.055 24.219 1 96.31 103 SER A CA 1
ATOM 834 C C . SER A 1 103 ? -6.699 12.047 25.297 1 96.31 103 SER A C 1
ATOM 836 O O . SER A 1 103 ? -5.922 12.914 25.688 1 96.31 103 SER A O 1
ATOM 838 N N . GLY A 1 104 ? -7.984 11.859 25.734 1 95.5 104 GLY A N 1
ATOM 839 C CA . GLY A 1 104 ? -8.531 12.906 26.578 1 95.5 104 GLY A CA 1
ATOM 840 C C . GLY A 1 104 ? -8.617 14.25 25.875 1 95.5 104 GLY A C 1
ATOM 841 O O . GLY A 1 104 ? -9.227 14.359 24.812 1 95.5 104 GLY A O 1
ATOM 842 N N . ASP A 1 105 ? -7.891 15.25 26.5 1 94.44 105 ASP A N 1
ATOM 843 C CA . ASP A 1 105 ? -7.969 16.594 25.938 1 94.44 105 ASP A CA 1
ATOM 844 C C . ASP A 1 105 ? -6.727 16.922 25.125 1 94.44 105 ASP A C 1
ATOM 846 O O . ASP A 1 105 ? -6.602 18.031 24.578 1 94.44 105 ASP A O 1
ATOM 850 N N . ILE A 1 106 ? -5.918 15.922 24.906 1 96.75 106 ILE A N 1
ATOM 851 C CA . ILE A 1 106 ? -4.629 16.219 24.281 1 96.75 106 ILE A CA 1
ATOM 852 C C . ILE A 1 106 ? -4.527 15.5 22.938 1 96.75 106 ILE A C 1
ATOM 854 O O . ILE A 1 106 ? -4.875 14.32 22.828 1 96.75 106 ILE A O 1
ATOM 858 N N . TRP A 1 107 ? -4.121 16.344 22.031 1 97.69 107 TRP A N 1
ATOM 859 C CA . TRP A 1 107 ? -3.766 15.773 20.734 1 97.69 107 TRP A CA 1
ATOM 860 C C . TRP A 1 107 ? -2.26 15.547 20.625 1 97.69 107 TRP A C 1
ATOM 862 O O . TRP A 1 107 ? -1.473 16.422 21 1 97.69 107 TRP A O 1
ATOM 872 N N . TYR A 1 108 ? -1.866 14.367 20.156 1 98.44 108 TYR A N 1
ATOM 873 C CA . TYR A 1 108 ? -0.453 14.078 19.938 1 98.44 108 TYR A CA 1
ATOM 874 C C . TYR A 1 108 ? -0.249 13.258 18.672 1 98.44 108 TYR A C 1
ATOM 876 O O . TYR A 1 108 ? -1.205 12.703 18.125 1 98.44 108 TYR A O 1
ATOM 884 N N . TRP A 1 109 ? 0.9 13.281 18.234 1 98.69 109 TRP A N 1
ATOM 885 C CA . TRP A 1 109 ? 1.308 12.453 17.109 1 98.69 109 TRP A CA 1
ATOM 886 C C . TRP A 1 109 ? 1.786 11.086 17.578 1 98.69 109 TRP A C 1
ATOM 888 O O . TRP A 1 109 ? 2.744 10.984 18.359 1 98.69 109 TRP A O 1
ATOM 898 N N . THR A 1 110 ? 1.184 10.055 17.078 1 98.31 110 THR A N 1
ATOM 899 C CA . THR A 1 110 ? 1.603 8.719 17.5 1 98.31 110 THR A CA 1
ATOM 900 C C . THR A 1 110 ? 2.955 8.359 16.906 1 98.31 110 THR A C 1
ATOM 902 O O . THR A 1 110 ? 3.668 7.5 17.422 1 98.31 110 THR A O 1
ATOM 905 N N . SER A 1 111 ? 3.277 9.008 15.828 1 96.5 111 SER A N 1
ATOM 906 C CA . SER A 1 111 ? 4.551 8.734 15.164 1 96.5 111 SER A CA 1
ATOM 907 C C . SER A 1 111 ? 5.727 9.125 16.047 1 96.5 111 SER A C 1
ATOM 909 O O . SER A 1 111 ? 6.754 8.438 16.062 1 96.5 111 SER A O 1
ATOM 911 N N . THR A 1 112 ? 5.652 10.195 16.812 1 95.25 112 THR A N 1
ATOM 912 C CA . THR A 1 112 ? 6.766 10.719 17.594 1 95.25 112 THR A CA 1
ATOM 913 C C . THR A 1 112 ? 6.438 10.727 19.078 1 95.25 112 THR A C 1
ATOM 915 O O . THR A 1 112 ? 7.332 10.852 19.922 1 95.25 112 THR A O 1
ATOM 918 N N . GLY A 1 113 ? 5.188 10.617 19.406 1 96.69 113 GLY A N 1
ATOM 919 C CA . GLY A 1 113 ? 4.758 10.75 20.781 1 96.69 113 GLY A CA 1
ATOM 920 C C . GLY A 1 113 ? 4.676 12.195 21.25 1 96.69 113 GLY A C 1
ATOM 921 O O . GLY A 1 113 ? 4.379 12.461 22.422 1 96.69 113 GLY A O 1
ATOM 922 N N . GLN A 1 114 ? 4.883 13.133 20.375 1 97.19 114 GLN A N 1
ATOM 923 C CA . GLN A 1 114 ? 4.918 14.547 20.734 1 97.19 114 GLN A CA 1
ATOM 924 C C . GLN A 1 114 ? 3.529 15.172 20.625 1 97.19 114 GLN A C 1
ATOM 926 O O . GLN A 1 114 ? 2.752 14.828 19.734 1 97.19 114 GLN A O 1
ATOM 931 N N . PRO A 1 115 ? 3.246 16.125 21.438 1 97.88 115 PRO A N 1
ATOM 932 C CA . PRO A 1 115 ? 1.998 16.875 21.312 1 97.88 115 PRO A CA 1
ATOM 933 C C . PRO A 1 115 ? 1.988 17.781 20.078 1 97.88 115 PRO A C 1
ATOM 935 O O . PRO A 1 115 ? 3.047 18.094 19.531 1 97.88 115 PRO A O 1
ATOM 938 N N . PHE A 1 116 ? 0.788 18.188 19.719 1 98 116 PHE A N 1
ATOM 939 C CA . PHE A 1 116 ? 0.66 19.125 18.609 1 98 116 PHE A CA 1
ATOM 940 C C . PHE A 1 116 ? 1.358 20.438 18.922 1 98 116 PHE A C 1
ATOM 942 O O . PHE A 1 116 ? 1.217 20.984 20.016 1 98 116 PHE A O 1
ATOM 949 N N . SER A 1 117 ? 2.137 20.953 17.984 1 96.94 117 SER A N 1
ATOM 950 C CA . SER A 1 117 ? 2.732 22.281 18.078 1 96.94 117 SER A CA 1
ATOM 951 C C . SER A 1 117 ? 2.145 23.234 17.031 1 96.94 117 SER A C 1
ATOM 953 O O . SER A 1 117 ? 2.455 24.422 17.031 1 96.94 117 SER A O 1
ATOM 955 N N . TYR A 1 118 ? 1.392 22.75 16.219 1 97.69 118 TYR A N 1
ATOM 956 C CA . TYR A 1 118 ? 0.685 23.406 15.133 1 97.69 118 TYR A CA 1
ATOM 957 C C . TYR A 1 118 ? -0.665 22.75 14.875 1 97.69 118 TYR A C 1
ATOM 959 O O . TYR A 1 118 ? -0.804 21.531 15.016 1 97.69 118 TYR A O 1
ATOM 967 N N . THR A 1 119 ? -1.643 23.562 14.555 1 97.38 119 THR A N 1
ATOM 968 C CA . THR A 1 119 ? -2.932 23 14.164 1 97.38 119 THR A CA 1
ATOM 969 C C . THR A 1 119 ? -3.484 23.734 12.938 1 97.38 119 THR A C 1
ATOM 971 O O . THR A 1 119 ? -3.072 24.859 12.641 1 97.38 119 THR A O 1
ATOM 974 N N . ASN A 1 120 ? -4.355 23.062 12.227 1 97.12 120 ASN A N 1
ATOM 975 C CA . ASN A 1 120 ? -5.086 23.625 11.094 1 97.12 120 ASN A CA 1
ATOM 976 C C . ASN A 1 120 ? -6.512 23.094 11.031 1 97.12 120 ASN A C 1
ATOM 978 O O . ASN A 1 120 ? -6.945 22.609 9.984 1 97.12 120 ASN A O 1
ATOM 982 N N . TRP A 1 121 ? -7.219 23.266 12.055 1 96.75 121 TRP A N 1
ATOM 983 C CA . TRP A 1 121 ? -8.562 22.719 12.164 1 96.75 121 TRP A CA 1
ATOM 984 C C . TRP A 1 121 ? -9.508 23.391 11.172 1 96.75 121 TRP A C 1
ATOM 986 O O . TRP A 1 121 ? -9.461 24.609 10.977 1 96.75 121 TRP A O 1
ATOM 996 N N . GLY A 1 122 ? -10.305 22.484 10.516 1 94.06 122 GLY A N 1
ATOM 997 C CA . GLY A 1 122 ? -11.367 23 9.664 1 94.06 122 GLY A CA 1
ATOM 998 C C . GLY A 1 122 ? -12.602 23.422 10.438 1 94.06 122 GLY A C 1
ATOM 999 O O . GLY A 1 122 ? -12.602 23.406 11.672 1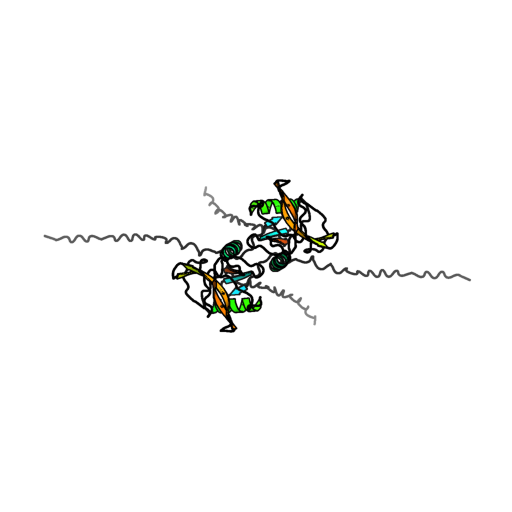 94.06 122 GLY A O 1
ATOM 1000 N N . SER A 1 123 ? -13.609 23.766 9.539 1 85.19 123 SER A N 1
ATOM 1001 C CA . SER A 1 123 ? -14.883 24.203 10.109 1 85.19 123 SER A CA 1
ATOM 1002 C C . SER A 1 123 ? -15.711 23 10.586 1 85.19 123 SER A C 1
ATOM 1004 O O . SER A 1 123 ? -16.594 23.156 11.43 1 85.19 123 SER A O 1
ATOM 1006 N N . SER A 1 124 ? -15.414 21.891 9.797 1 67.06 124 SER A N 1
ATOM 1007 C CA . SER A 1 124 ? -16.156 20.672 10.133 1 67.06 124 SER A CA 1
ATOM 1008 C C . SER A 1 124 ? -15.609 20.031 11.406 1 67.06 124 SER A C 1
ATOM 1010 O O . SER A 1 124 ? -14.414 20.125 11.688 1 67.06 124 SER A O 1
ATOM 1012 N N . LYS A 1 125 ? -16.547 19.797 12.281 1 70.94 125 LYS A N 1
ATOM 1013 C CA . LYS A 1 125 ? -16.047 19.172 13.5 1 70.94 125 LYS A CA 1
ATOM 1014 C C . LYS A 1 125 ? -16.422 17.688 13.562 1 70.94 125 LYS A C 1
ATOM 1016 O O . LYS A 1 125 ? -17.25 17.297 14.383 1 70.94 125 LYS A O 1
ATOM 1021 N N . GLY A 1 126 ? -15.906 16.906 12.594 1 83.56 126 GLY A N 1
ATOM 1022 C CA . GLY A 1 126 ? -16.156 15.484 12.758 1 83.56 126 GLY A CA 1
ATOM 1023 C C . G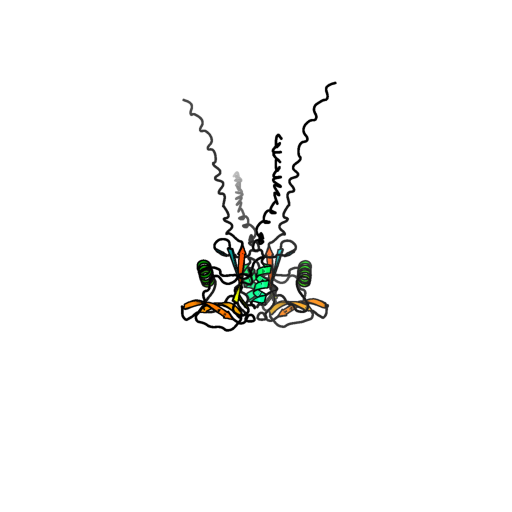LY A 1 126 ? -16.031 15.023 14.203 1 83.56 126 GLY A C 1
ATOM 1024 O O . GLY A 1 126 ? -15.68 15.82 15.086 1 83.56 126 GLY A O 1
ATOM 1025 N N . SER A 1 127 ? -16.547 13.906 14.328 1 90 127 SER A N 1
ATOM 1026 C CA . SER A 1 127 ? -16.438 13.281 15.641 1 90 127 SER A CA 1
ATOM 1027 C C . SER A 1 127 ? -15.43 12.141 15.633 1 90 127 SER A C 1
ATOM 1029 O O . SER A 1 127 ? -15.055 11.641 14.57 1 90 127 SER A O 1
ATOM 1031 N N . GLY A 1 128 ? -14.656 11.992 16.672 1 95.94 128 GLY A N 1
ATOM 1032 C CA . GLY A 1 128 ? -13.688 10.914 16.812 1 95.94 128 GLY A CA 1
ATOM 1033 C C . GLY A 1 128 ? -12.359 11.383 17.375 1 95.94 128 GLY A C 1
ATOM 1034 O O . GLY A 1 128 ? -12.234 12.523 17.812 1 95.94 128 GLY A O 1
ATOM 1035 N N . ASN A 1 129 ? -11.422 10.438 17.359 1 97.94 129 ASN A N 1
ATOM 1036 C CA . ASN A 1 129 ? -10.188 10.734 18.062 1 97.94 129 ASN A CA 1
ATOM 1037 C C . ASN A 1 129 ? -8.977 10.633 17.141 1 97.94 129 ASN A C 1
ATOM 1039 O O . ASN A 1 129 ? -7.832 10.703 17.609 1 97.94 129 ASN A O 1
ATOM 1043 N N . CYS A 1 130 ? -9.281 10.477 15.883 1 98.56 130 CYS A N 1
ATOM 1044 C CA . CYS A 1 130 ? -8.18 10.414 14.93 1 98.56 130 CYS A CA 1
ATOM 1045 C C . CYS A 1 130 ? -8.242 11.586 13.945 1 98.56 130 CYS A C 1
ATOM 1047 O O . CYS A 1 130 ? -9.336 12.031 13.578 1 98.56 130 CYS A O 1
ATOM 1049 N N . LEU A 1 131 ? -7.117 12.039 13.523 1 98.38 131 LEU A N 1
ATOM 1050 C CA . LEU A 1 131 ? -7.016 13.219 12.68 1 98.38 131 LEU A CA 1
ATOM 1051 C C . LEU A 1 131 ? -6.836 12.828 11.219 1 98.38 131 LEU A C 1
ATOM 1053 O O . LEU A 1 131 ? -5.973 12.008 10.891 1 98.38 131 LEU A O 1
ATOM 1057 N N . ASN A 1 132 ? -7.66 13.344 10.383 1 98.31 132 ASN A N 1
ATOM 1058 C CA . ASN A 1 132 ? -7.488 13.203 8.945 1 98.31 132 ASN A CA 1
ATOM 1059 C C . ASN A 1 132 ? -7.445 14.562 8.25 1 98.31 132 ASN A C 1
ATOM 1061 O O . ASN A 1 132 ? -7.828 15.57 8.836 1 98.31 132 ASN A O 1
ATOM 1065 N N . ILE A 1 133 ? -6.906 14.633 7.098 1 98.12 133 ILE A N 1
ATOM 1066 C CA . ILE A 1 133 ? -6.949 15.75 6.164 1 98.12 133 ILE A CA 1
ATOM 1067 C C . ILE A 1 133 ? -8.039 15.516 5.125 1 98.12 133 ILE A C 1
ATOM 1069 O O . ILE A 1 133 ? -8.062 14.469 4.469 1 98.12 133 ILE A O 1
ATOM 1073 N N . SER A 1 134 ? -8.953 16.422 5.027 1 97.12 134 SER A N 1
ATOM 1074 C CA . SER A 1 134 ? -10.07 16.25 4.102 1 97.12 134 SER A CA 1
ATOM 1075 C C . SER A 1 134 ? -10.531 17.578 3.529 1 97.12 134 SER A C 1
ATOM 1077 O O . SER A 1 134 ? -10.094 18.641 3.975 1 97.12 134 SER A O 1
ATOM 1079 N N . TYR A 1 135 ? -11.375 17.484 2.572 1 96.25 135 TYR A N 1
ATOM 1080 C CA . TYR A 1 135 ? -11.93 18.656 1.917 1 96.25 135 TYR A CA 1
ATOM 1081 C C . TYR A 1 135 ? -12.805 19.453 2.877 1 96.25 135 TYR A C 1
ATOM 1083 O O . TYR A 1 135 ? -13.586 18.891 3.637 1 96.25 135 TYR A O 1
ATOM 1091 N N . ASP A 1 136 ? -12.594 20.734 2.826 1 96.06 136 ASP A N 1
ATOM 1092 C CA . ASP A 1 136 ? -13.383 21.703 3.574 1 96.06 136 ASP A CA 1
ATOM 1093 C C . ASP A 1 136 ? -14.039 22.719 2.637 1 96.06 136 ASP A C 1
ATOM 1095 O O . ASP A 1 136 ? -13.383 23.625 2.143 1 96.06 136 ASP A O 1
ATOM 1099 N N . SER A 1 137 ? -15.312 22.594 2.494 1 93.56 137 SER A N 1
ATOM 1100 C CA . SER A 1 137 ? -16.031 23.406 1.521 1 93.56 137 SER A CA 1
ATOM 1101 C C . SER A 1 137 ? -16.078 24.875 1.94 1 93.56 137 SER A C 1
ATOM 1103 O O . SER A 1 137 ? -16.203 25.75 1.097 1 93.56 137 SER A O 1
ATOM 1105 N N . SER A 1 138 ? -16 25.141 3.232 1 94.38 138 SER A N 1
ATOM 1106 C CA . SER A 1 138 ? -16.062 26.516 3.725 1 94.38 138 SER A CA 1
ATOM 1107 C C . SER A 1 138 ? -14.883 27.344 3.223 1 94.38 138 SER A C 1
ATOM 1109 O O . SER A 1 138 ? -14.992 28.562 3.066 1 94.38 138 SER A O 1
ATOM 1111 N N . VAL A 1 139 ? -13.734 26.734 2.998 1 94.56 139 VAL A N 1
ATOM 1112 C CA . VAL A 1 139 ? -12.555 27.469 2.539 1 94.56 139 VAL A CA 1
ATOM 1113 C C . VAL A 1 139 ? -12.156 26.984 1.146 1 94.56 139 VAL A C 1
ATOM 1115 O O . VAL A 1 139 ? -11.133 27.406 0.61 1 94.56 139 VAL A O 1
ATOM 1118 N N . ASN A 1 140 ? -12.961 26.078 0.542 1 94.38 140 ASN A N 1
ATOM 1119 C CA . ASN A 1 140 ? -12.703 25.484 -0.762 1 94.38 140 ASN A CA 1
ATOM 1120 C C . ASN A 1 140 ? -11.273 24.938 -0.855 1 94.38 140 ASN A C 1
ATOM 1122 O O . ASN A 1 140 ? -10.562 25.234 -1.817 1 94.38 140 ASN A O 1
ATOM 1126 N N . SER A 1 141 ? -10.852 24.297 0.107 1 95.56 141 SER A N 1
ATOM 1127 C CA . SER A 1 141 ? -9.547 23.656 0.243 1 95.56 141 SER A CA 1
ATOM 1128 C C . SER A 1 141 ? -9.602 22.5 1.235 1 95.56 141 SER A C 1
ATOM 1130 O O . SER A 1 141 ? -10.68 21.969 1.512 1 95.56 141 SER A O 1
ATOM 1132 N N . MET A 1 142 ? -8.438 22.016 1.667 1 97.06 142 MET A N 1
ATOM 1133 C CA . MET A 1 142 ? -8.383 20.938 2.65 1 97.06 142 MET A CA 1
ATOM 1134 C C . MET A 1 142 ? -8.18 21.484 4.055 1 97.06 142 MET A C 1
ATOM 1136 O O . MET A 1 142 ? -7.672 22.594 4.219 1 97.06 142 MET A O 1
ATOM 1140 N N . SER A 1 143 ? -8.562 20.75 5.035 1 97.25 143 SER A N 1
ATOM 1141 C CA . SER A 1 143 ? -8.359 21.078 6.441 1 97.25 143 SER A CA 1
ATOM 1142 C C . SER A 1 143 ? -8.227 19.828 7.289 1 97.25 143 SER A C 1
ATOM 1144 O O . SER A 1 143 ? -8.336 18.703 6.773 1 97.25 143 SER A O 1
ATOM 1146 N N . TRP A 1 144 ? -7.9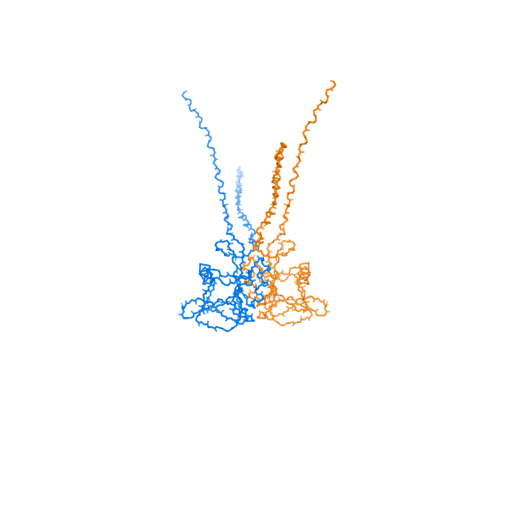34 20.047 8.523 1 97.81 144 TRP A N 1
ATOM 1147 C CA . TRP A 1 144 ? -7.891 18.969 9.508 1 97.81 144 TRP A CA 1
ATOM 1148 C C . TRP A 1 144 ? -9.289 18.656 10.039 1 97.81 144 TRP A C 1
ATOM 1150 O O . TRP A 1 144 ? -10.078 19.562 10.289 1 97.81 144 TRP A O 1
ATOM 1160 N N . ASP A 1 145 ? -9.578 17.438 10.227 1 97.31 145 ASP A N 1
ATOM 1161 C CA . ASP A 1 145 ? -10.859 17.016 10.781 1 97.31 145 ASP A CA 1
ATOM 1162 C C . ASP A 1 145 ? -10.703 15.789 11.672 1 97.31 145 ASP A C 1
ATOM 1164 O O . ASP A 1 145 ? -9.766 15.008 11.492 1 97.31 145 ASP A O 1
ATOM 1168 N N . LYS A 1 146 ? -11.641 15.68 12.602 1 97 146 LYS A N 1
ATOM 1169 C CA . LYS A 1 146 ? -11.695 14.492 13.445 1 97 146 LYS A CA 1
ATOM 1170 C C . LYS A 1 146 ? -12.484 13.367 12.766 1 97 146 LYS A C 1
ATOM 1172 O O . LYS A 1 146 ? -13.484 13.633 12.094 1 97 146 LYS A O 1
ATOM 1177 N N . SER A 1 147 ? -12.039 12.18 12.953 1 97.31 147 SER A N 1
ATOM 1178 C CA . SER A 1 147 ? -12.742 11.016 12.43 1 97.31 147 SER A CA 1
ATOM 1179 C C . SER A 1 147 ? -12.602 9.82 13.367 1 97.31 147 SER A C 1
ATOM 1181 O O . SER A 1 147 ? -11.656 9.758 14.164 1 97.31 147 SER A O 1
ATOM 1183 N N . ASP A 1 148 ? -13.641 8.977 13.266 1 98.19 148 ASP A N 1
ATOM 1184 C CA . ASP A 1 148 ? -13.484 7.684 13.922 1 98.19 148 ASP A CA 1
ATOM 1185 C C . ASP A 1 148 ? -12.305 6.91 13.344 1 98.19 148 ASP A C 1
ATOM 1187 O O . ASP A 1 148 ? -12.164 6.812 12.117 1 98.19 148 ASP A O 1
ATOM 1191 N N . CYS A 1 149 ? -11.531 6.359 14.227 1 98.5 149 CYS A N 1
ATOM 1192 C CA . CYS A 1 149 ? -10.273 5.738 13.836 1 98.5 149 CYS A CA 1
ATOM 1193 C C . CYS A 1 149 ? -10.516 4.516 12.961 1 98.5 149 CYS A C 1
ATOM 1195 O O . CYS A 1 149 ? -9.609 4.047 12.273 1 98.5 149 CYS A O 1
ATOM 1197 N N . THR A 1 150 ? -11.742 4.004 12.977 1 98 150 THR A N 1
ATOM 1198 C CA . THR A 1 150 ? -12.047 2.764 12.273 1 98 150 THR A CA 1
ATOM 1199 C C . THR A 1 150 ? -12.547 3.053 10.859 1 98 150 THR A C 1
ATOM 1201 O O . THR A 1 150 ? -12.758 2.129 10.07 1 98 150 THR A O 1
ATOM 1204 N N . GLU A 1 151 ? -12.805 4.355 10.617 1 97.75 151 GLU A N 1
ATOM 1205 C CA . GLU A 1 151 ? -13.133 4.688 9.234 1 97.75 151 GLU A CA 1
ATOM 1206 C C . GLU A 1 151 ? -11.969 4.367 8.305 1 97.75 151 GLU A C 1
ATOM 1208 O O . GLU A 1 151 ? -10.836 4.195 8.758 1 97.75 151 GLU A O 1
ATOM 1213 N N . THR A 1 152 ? -12.289 4.258 6.98 1 97.75 152 THR A N 1
ATOM 1214 C CA . THR A 1 152 ? -11.219 3.953 6.039 1 97.75 152 THR A CA 1
ATOM 1215 C C . THR A 1 152 ? -10.898 5.168 5.172 1 97.75 152 THR A C 1
ATOM 1217 O O . THR A 1 152 ? -11.797 5.859 4.699 1 97.75 152 THR A O 1
ATOM 1220 N N . LYS A 1 153 ? -9.586 5.477 5.09 1 98.12 153 LYS A N 1
ATOM 1221 C CA . LYS A 1 153 ? -9.062 6.602 4.32 1 98.12 153 LYS A CA 1
ATOM 1222 C C . LYS A 1 153 ? -7.727 6.242 3.668 1 98.12 153 LYS A C 1
ATOM 1224 O O . LYS A 1 153 ? -7.164 5.18 3.936 1 98.12 153 LYS A O 1
ATOM 1229 N N . TYR A 1 154 ? -7.293 7.109 2.758 1 98.38 154 TYR A N 1
ATOM 1230 C CA . TYR A 1 154 ? -5.945 6.938 2.23 1 98.38 154 TYR A CA 1
ATOM 1231 C C . TYR A 1 154 ? -4.898 7.297 3.279 1 98.38 154 TYR A C 1
ATOM 1233 O O . TYR A 1 154 ? -5.238 7.738 4.379 1 98.38 154 TYR A O 1
ATOM 1241 N N . VAL A 1 155 ? -3.615 7.012 2.902 1 98.56 155 VAL A N 1
ATOM 1242 C CA . VAL A 1 155 ? -2.584 7.098 3.932 1 98.56 155 VAL A CA 1
ATOM 1243 C C . VAL A 1 155 ? -1.39 7.891 3.402 1 98.56 155 VAL A C 1
ATOM 1245 O O . VAL A 1 155 ? -0.975 7.707 2.256 1 98.56 155 VAL A O 1
ATOM 1248 N N . ILE A 1 156 ? -0.88 8.766 4.301 1 98.88 156 ILE A N 1
ATOM 1249 C CA . ILE A 1 156 ? 0.384 9.43 4.008 1 98.88 156 ILE A CA 1
ATOM 1250 C C . ILE A 1 156 ? 1.464 8.93 4.965 1 98.88 156 ILE A C 1
ATOM 1252 O O . ILE A 1 156 ? 1.313 9.023 6.184 1 98.88 156 ILE A O 1
ATOM 1256 N N . CYS A 1 157 ? 2.508 8.406 4.383 1 98.75 157 CYS A N 1
ATOM 1257 C CA . CYS A 1 157 ? 3.672 7.988 5.156 1 98.75 157 CYS A CA 1
ATOM 1258 C C . CYS A 1 157 ? 4.781 9.031 5.086 1 98.75 157 CYS A C 1
ATOM 1260 O O . CYS A 1 157 ? 4.969 9.672 4.051 1 98.75 157 CYS A O 1
ATOM 1262 N N . GLU A 1 158 ? 5.527 9.133 6.16 1 98.56 158 GLU A N 1
ATOM 1263 C CA . GLU A 1 158 ? 6.648 10.062 6.266 1 98.56 158 GLU A CA 1
ATOM 1264 C C . GLU A 1 158 ? 7.891 9.367 6.82 1 98.56 158 GLU A C 1
ATOM 1266 O O . GLU A 1 158 ? 7.797 8.586 7.766 1 98.56 158 GLU A O 1
ATOM 1271 N N . GLY A 1 159 ? 8.992 9.586 6.18 1 97.06 159 GLY A N 1
ATOM 1272 C CA . GLY A 1 159 ? 10.297 9.133 6.633 1 97.06 159 GLY A CA 1
ATOM 1273 C C . GLY A 1 159 ? 11.406 10.133 6.348 1 97.06 159 GLY A C 1
ATOM 1274 O O . GLY A 1 159 ? 11.156 11.195 5.781 1 97.06 159 GLY A O 1
ATOM 1275 N N . GLU A 1 160 ? 12.578 9.742 6.801 1 93.31 160 GLU A N 1
ATOM 1276 C CA . GLU A 1 160 ? 13.727 10.594 6.508 1 93.31 160 GLU A CA 1
ATOM 1277 C C . GLU A 1 160 ? 14.164 10.461 5.055 1 93.31 160 GLU A C 1
ATOM 1279 O O . GLU A 1 160 ? 14.141 9.359 4.492 1 93.31 160 GLU A O 1
ATOM 1284 N N . GLY A 1 161 ? 14.406 11.664 4.48 1 88.69 161 GLY A N 1
ATOM 1285 C CA . GLY A 1 161 ? 14.914 11.523 3.123 1 88.69 161 GLY A CA 1
ATOM 1286 C C . GLY A 1 161 ? 15.148 12.859 2.436 1 88.69 161 GLY A C 1
ATOM 1287 O O . GLY A 1 161 ? 14.57 13.875 2.826 1 88.69 161 GLY A O 1
ATOM 1288 N N . HIS A 1 162 ? 16.188 12.734 1.5 1 82.88 162 HIS A N 1
ATOM 1289 C CA . HIS A 1 162 ? 16.469 13.828 0.577 1 82.88 162 HIS A CA 1
ATOM 1290 C C . HIS A 1 162 ? 16.531 13.328 -0.863 1 82.88 162 HIS A C 1
ATOM 1292 O O . HIS A 1 162 ? 16.891 12.172 -1.11 1 82.88 162 HIS A O 1
ATOM 1298 N N . PRO A 1 163 ? 16.047 14.227 -1.796 1 76 163 PRO A N 1
ATOM 1299 C CA . PRO A 1 163 ? 16.156 13.773 -3.184 1 76 163 PRO A CA 1
ATOM 1300 C C . PRO A 1 163 ? 17.578 13.391 -3.562 1 76 163 PRO A C 1
ATOM 1302 O O . PRO A 1 163 ? 18.531 13.992 -3.074 1 76 163 PRO A O 1
ATOM 1305 N N . VAL A 1 164 ? 17.75 12.172 -4.105 1 66.31 164 VAL A N 1
ATOM 1306 C CA . VAL A 1 164 ? 19.078 11.758 -4.531 1 66.31 164 VAL A CA 1
ATOM 1307 C C . VAL A 1 164 ? 19.516 12.586 -5.734 1 66.31 164 VAL A C 1
ATOM 1309 O O . VAL A 1 164 ? 18.766 12.758 -6.691 1 66.31 164 VAL A O 1
ATOM 1312 N N . THR A 1 165 ? 20.141 13.672 -5.621 1 60.16 165 THR A N 1
ATOM 1313 C CA . THR A 1 165 ? 20.672 14.453 -6.727 1 60.16 165 THR A CA 1
ATOM 1314 C C . THR A 1 165 ? 21.609 13.602 -7.586 1 60.16 165 THR A C 1
ATOM 1316 O O . THR A 1 165 ? 22.594 13.062 -7.09 1 60.16 165 THR A O 1
ATOM 1319 N N . THR A 1 166 ? 21.031 12.789 -8.406 1 55.62 166 THR A N 1
ATOM 1320 C CA . THR A 1 166 ? 21.953 12.102 -9.305 1 55.62 166 THR A CA 1
ATOM 1321 C C . THR A 1 166 ? 22.969 13.086 -9.898 1 55.62 166 THR A C 1
ATOM 1323 O O . THR A 1 166 ? 22.594 14.031 -10.594 1 55.62 166 THR A O 1
ATOM 1326 N N . THR A 1 167 ? 23.984 13.367 -9.211 1 51.09 167 THR A N 1
ATOM 1327 C CA . THR A 1 167 ? 25.047 14.18 -9.781 1 51.09 167 THR A CA 1
ATOM 1328 C C . THR A 1 167 ? 25.562 13.57 -11.086 1 51.09 167 THR A C 1
ATOM 1330 O O . THR A 1 167 ? 26.078 12.461 -11.094 1 51.09 167 THR A O 1
ATOM 1333 N N . THR A 1 168 ? 24.844 13.789 -12.188 1 52.66 168 THR A N 1
ATOM 1334 C CA . THR A 1 168 ? 25.422 13.422 -13.477 1 52.66 168 THR A CA 1
ATOM 1335 C C . THR A 1 168 ? 26.844 13.984 -13.602 1 52.66 168 THR A C 1
ATOM 1337 O O . THR A 1 168 ? 27.031 15.203 -13.602 1 52.66 168 THR A O 1
ATOM 1340 N N . THR A 1 169 ? 27.781 13.352 -13.047 1 52.84 169 THR A N 1
ATOM 1341 C CA . THR A 1 169 ? 29.172 13.758 -13.273 1 52.84 169 THR A CA 1
ATOM 1342 C C . THR A 1 169 ? 29.5 13.727 -14.766 1 52.84 169 THR A C 1
ATOM 1344 O O . THR A 1 169 ? 29.469 12.664 -15.391 1 52.84 169 THR A O 1
ATOM 1347 N N . THR A 1 170 ? 29.156 14.727 -15.539 1 54.03 170 THR A N 1
ATOM 1348 C CA . THR A 1 170 ? 29.609 14.891 -16.906 1 54.03 170 THR A CA 1
ATOM 1349 C C . THR A 1 170 ? 31.125 14.875 -16.984 1 54.03 170 THR A C 1
ATOM 1351 O O . THR A 1 170 ? 31.797 15.742 -16.406 1 54.03 170 THR A O 1
ATOM 1354 N N . THR A 1 171 ? 31.797 13.766 -17.031 1 56.94 171 THR A N 1
ATOM 1355 C CA . THR A 1 171 ? 33.219 13.656 -17.297 1 56.94 171 THR A CA 1
ATOM 1356 C C . THR A 1 171 ? 33.562 14.312 -18.641 1 56.94 171 THR A C 1
ATOM 1358 O O . THR A 1 171 ? 33.094 13.891 -19.688 1 56.94 171 THR A O 1
ATOM 1361 N N . THR A 1 172 ? 33.875 15.57 -18.734 1 57.66 172 THR A N 1
ATOM 1362 C CA . THR A 1 172 ? 34.375 16.266 -19.906 1 57.66 172 THR A CA 1
ATOM 1363 C C . THR A 1 172 ? 35.75 15.695 -20.297 1 57.66 172 THR A C 1
ATOM 1365 O O . THR A 1 172 ? 36.688 15.742 -19.531 1 57.66 172 THR A O 1
ATOM 1368 N N . THR A 1 173 ? 35.844 14.672 -21.109 1 58.84 173 THR A N 1
ATOM 1369 C CA . THR A 1 173 ? 37.062 14.156 -21.703 1 58.84 173 THR A CA 1
ATOM 1370 C C . THR A 1 173 ? 37.719 15.219 -22.578 1 58.84 173 THR A C 1
ATOM 1372 O O . THR A 1 173 ? 37.156 15.664 -23.562 1 58.84 173 THR A O 1
ATOM 1375 N N . THR A 1 174 ? 38.562 16.078 -22.109 1 58.69 174 THR A N 1
ATOM 1376 C CA . THR A 1 174 ? 39.406 17 -22.859 1 58.69 174 THR A CA 1
ATOM 1377 C C . THR A 1 174 ? 40.344 16.25 -23.797 1 58.69 174 THR A C 1
ATOM 1379 O O . THR A 1 174 ? 41.188 15.477 -23.344 1 58.69 174 THR A O 1
ATOM 1382 N N . THR A 1 175 ? 39.938 15.953 -24.984 1 59.72 175 THR A N 1
ATOM 1383 C CA . THR A 1 175 ? 40.812 15.398 -26.031 1 59.72 175 THR A CA 1
ATOM 1384 C C . THR A 1 175 ? 41.969 16.328 -26.312 1 59.72 175 THR A C 1
ATOM 1386 O O . THR A 1 175 ? 41.781 17.5 -26.625 1 59.72 175 THR A O 1
ATOM 1389 N N . LEU A 1 176 ? 43.156 16.109 -25.828 1 58.81 176 LEU A N 1
ATOM 1390 C CA . LEU A 1 176 ? 44.406 16.781 -26.141 1 58.81 176 LEU A CA 1
ATOM 1391 C C . LEU A 1 176 ? 44.656 16.797 -27.641 1 58.81 176 LEU A C 1
ATOM 1393 O O . LEU A 1 176 ? 44.594 15.75 -28.297 1 58.81 176 LEU A O 1
ATOM 1397 N N . GLU A 1 177 ? 44.531 17.953 -28.328 1 63.16 177 GLU A N 1
ATOM 1398 C CA . GLU A 1 177 ? 44.906 18.172 -29.734 1 63.16 177 GLU A CA 1
ATOM 1399 C C . GLU A 1 177 ? 46.375 17.859 -29.969 1 63.16 177 GLU A C 1
ATOM 1401 O O . GLU A 1 177 ? 47.219 18.203 -29.156 1 63.16 177 GLU A O 1
ATOM 1406 N N . PRO A 1 178 ? 46.75 17.062 -30.953 1 63.28 178 PRO A N 1
ATOM 1407 C CA . PRO A 1 178 ? 48.125 16.719 -31.266 1 63.28 178 PRO A CA 1
ATOM 1408 C C . PRO A 1 178 ? 48.969 17.953 -31.609 1 63.28 178 PRO A C 1
ATOM 1410 O O . PRO A 1 178 ? 48.469 18.922 -32.156 1 63.28 178 PRO A O 1
ATOM 1413 N N . PRO A 1 179 ? 50.188 18.109 -31.047 1 59.31 179 PRO A N 1
ATOM 1414 C CA . PRO A 1 179 ? 51.062 19.25 -31.297 1 59.31 179 PRO A CA 1
ATOM 1415 C C . PRO A 1 179 ? 51.375 19.453 -32.781 1 59.31 179 PRO A C 1
ATOM 1417 O O . PRO A 1 179 ? 51.562 18.469 -33.5 1 59.31 179 PRO A O 1
ATOM 1420 N N . THR A 1 180 ? 50.906 20.484 -33.375 1 59 180 THR A N 1
ATOM 1421 C CA . THR A 1 180 ? 51.156 20.891 -34.75 1 59 180 THR A CA 1
ATOM 1422 C C . THR A 1 180 ? 52.656 21.031 -35 1 59 180 THR A C 1
ATOM 1424 O O . THR A 1 180 ? 53.375 21.609 -34.188 1 59 180 THR A O 1
ATOM 1427 N N . SER A 1 181 ? 53.219 20.234 -35.875 1 59.47 181 SER A N 1
ATOM 1428 C CA . SER A 1 181 ? 54.594 20.156 -36.375 1 59.47 181 SER A CA 1
ATOM 1429 C C . SER A 1 181 ? 55.094 21.531 -36.781 1 59.47 181 SER A C 1
ATOM 1431 O O . SER A 1 181 ? 54.375 22.312 -37.438 1 59.47 181 SER A O 1
ATOM 1433 N N . PRO A 1 182 ? 56.156 22.078 -36.094 1 53.97 182 PRO A N 1
ATOM 1434 C CA . PRO A 1 182 ? 56.812 23.344 -36.5 1 53.97 182 PRO A CA 1
ATOM 1435 C C . PRO A 1 182 ? 57.188 23.375 -37.969 1 53.97 182 PRO A C 1
ATOM 1437 O O . PRO A 1 182 ? 57.719 22.391 -38.5 1 53.97 182 PRO A O 1
ATOM 1440 N N . ASP A 1 183 ? 56.438 24.031 -38.781 1 44.59 183 ASP A N 1
ATOM 1441 C CA . ASP A 1 183 ? 56.875 24.266 -40.156 1 44.59 183 ASP A CA 1
ATOM 1442 C C . ASP A 1 183 ? 58.312 24.781 -40.188 1 44.59 183 ASP A C 1
ATOM 1444 O O . ASP A 1 183 ? 58.688 25.688 -39.406 1 44.59 183 ASP A O 1
ATOM 1448 N N . ALA A 1 184 ? 59.219 24.062 -40.844 1 44.88 184 ALA A N 1
ATOM 1449 C CA . ALA A 1 184 ? 60.594 24.344 -41.312 1 44.88 184 ALA A CA 1
ATOM 1450 C C . ALA A 1 184 ? 60.625 25.641 -42.125 1 44.88 184 ALA A C 1
ATOM 1452 O O . ALA A 1 184 ? 59.906 25.781 -43.125 1 44.88 184 ALA A O 1
ATOM 1453 N N . PHE A 1 185 ? 60.844 26.766 -41.375 1 34.84 185 PHE A N 1
ATOM 1454 C CA . PHE A 1 185 ? 61.562 27.641 -42.312 1 34.84 185 PHE A CA 1
ATOM 1455 C C . PHE A 1 185 ? 62.906 27.031 -42.719 1 34.84 185 PHE A C 1
ATOM 1457 O O . PHE A 1 185 ? 63.531 26.328 -41.906 1 34.84 185 PHE A O 1
ATOM 1464 N N . MET B 1 1 ? 56 29.594 73.062 1 31.69 1 MET B N 1
ATOM 1465 C CA . MET B 1 1 ? 55.344 28.484 72.438 1 31.69 1 MET B CA 1
ATOM 1466 C C . MET B 1 1 ? 54.969 28.828 71 1 31.69 1 MET B C 1
ATOM 1468 O O . MET B 1 1 ? 54.219 29.781 70.75 1 31.69 1 MET B O 1
ATOM 1472 N N . VAL B 1 2 ? 55.906 28.625 70 1 41.69 2 VAL B N 1
ATOM 1473 C CA . VAL B 1 2 ? 56 28.844 68.562 1 41.69 2 VAL B CA 1
ATOM 1474 C C . VAL B 1 2 ? 54.938 28.031 67.875 1 41.69 2 VAL B C 1
ATOM 1476 O O . VAL B 1 2 ? 54.875 26.797 68 1 41.69 2 VAL B O 1
ATOM 1479 N N . PHE B 1 3 ? 53.719 28.609 67.625 1 43.34 3 PHE B N 1
ATOM 1480 C CA . PHE B 1 3 ? 52.531 28.094 66.938 1 43.34 3 PHE B CA 1
ATOM 1481 C C . PHE B 1 3 ? 52.844 27.75 65.5 1 43.34 3 PHE B C 1
ATOM 1483 O O . PHE B 1 3 ? 53.219 28.641 64.75 1 43.34 3 PHE B O 1
ATOM 1490 N N . LYS B 1 4 ? 53.469 26.531 65.25 1 40.12 4 LYS B N 1
ATOM 1491 C CA . LYS B 1 4 ? 53.75 26.031 63.938 1 40.12 4 LYS B CA 1
ATOM 1492 C C . LYS B 1 4 ? 52.469 25.938 63.094 1 40.12 4 LYS B C 1
ATOM 1494 O O . LYS B 1 4 ? 51.531 25.219 63.469 1 40.12 4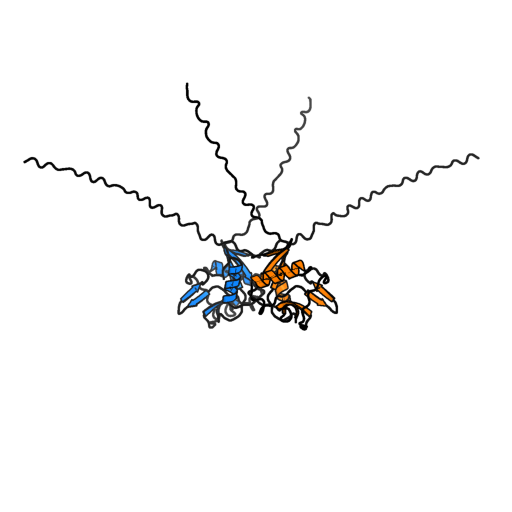 LYS B O 1
ATOM 1499 N N . ILE B 1 5 ? 52.094 26.938 62.281 1 40.03 5 ILE B N 1
ATOM 1500 C CA . ILE B 1 5 ? 51 27 61.312 1 40.03 5 ILE B CA 1
ATOM 1501 C C . ILE B 1 5 ? 51.219 25.906 60.25 1 40.03 5 ILE B C 1
ATOM 1503 O O . ILE B 1 5 ? 52.219 25.875 59.562 1 40.03 5 ILE B O 1
ATOM 1507 N N . ALA B 1 6 ? 50.844 24.656 60.562 1 38.41 6 ALA B N 1
ATOM 1508 C CA . ALA B 1 6 ? 50.906 23.594 59.562 1 38.41 6 ALA B CA 1
ATOM 1509 C C . ALA B 1 6 ? 50.062 23.938 58.344 1 38.41 6 ALA B C 1
ATOM 1511 O O . ALA B 1 6 ? 48.875 24.219 58.469 1 38.41 6 ALA B O 1
ATOM 1512 N N . LEU B 1 7 ? 50.688 24.453 57.281 1 37.44 7 LEU B N 1
ATOM 1513 C CA . LEU B 1 7 ? 50.125 24.734 55.969 1 37.44 7 LEU B CA 1
ATOM 1514 C C . LEU B 1 7 ? 49.594 23.453 55.344 1 37.44 7 LEU B C 1
ATOM 1516 O O . LEU B 1 7 ? 50.344 22.516 55.062 1 37.44 7 LEU B O 1
ATOM 1520 N N . LEU B 1 8 ? 48.469 23 55.781 1 36.59 8 LEU B N 1
ATOM 1521 C CA . LEU B 1 8 ? 47.844 21.844 55.094 1 36.59 8 LEU B CA 1
ATOM 1522 C C . LEU B 1 8 ? 47.562 22.156 53.625 1 36.59 8 LEU B C 1
ATOM 1524 O O . LEU B 1 8 ? 46.844 23.078 53.312 1 36.59 8 LEU B O 1
ATOM 1528 N N . CYS B 1 9 ? 48.562 21.891 52.781 1 35.53 9 CYS B N 1
ATOM 1529 C CA . CYS B 1 9 ? 48.375 21.938 51.344 1 35.53 9 CYS B CA 1
ATOM 1530 C C . CYS B 1 9 ? 47.219 21.047 50.906 1 35.53 9 CYS B C 1
ATOM 1532 O O . CYS B 1 9 ? 47.281 19.828 51.094 1 35.53 9 CYS B O 1
ATOM 1534 N N . PHE B 1 10 ? 46.031 21.547 50.938 1 37.59 10 PHE B N 1
ATOM 1535 C CA . PHE B 1 10 ? 44.875 20.891 50.312 1 37.59 10 PHE B CA 1
ATOM 1536 C C . PHE B 1 10 ? 45.156 20.594 48.844 1 37.59 10 PHE B C 1
ATOM 1538 O O . PHE B 1 10 ? 45.344 21.516 48.062 1 37.59 10 PHE B O 1
ATOM 1545 N N . TYR B 1 11 ? 45.906 19.516 48.594 1 37.25 11 TYR B N 1
ATOM 1546 C CA . TYR B 1 11 ? 45.938 19.031 47.219 1 37.25 11 TYR B CA 1
ATOM 1547 C C . TYR B 1 11 ? 44.531 18.828 46.688 1 37.25 11 TYR B C 1
ATOM 1549 O O . TYR B 1 11 ? 43.75 18.016 47.219 1 37.25 11 TYR B O 1
ATOM 1557 N N . ILE B 1 12 ? 43.906 19.875 46.125 1 39.69 12 ILE B N 1
ATOM 1558 C CA . ILE B 1 12 ? 42.719 19.75 45.312 1 39.69 12 ILE B CA 1
ATOM 1559 C C . ILE B 1 12 ? 42.938 18.75 44.188 1 39.69 12 ILE B C 1
ATOM 1561 O O . ILE B 1 12 ? 43.75 19 43.281 1 39.69 12 ILE B O 1
ATOM 1565 N N . PHE B 1 13 ? 42.906 17.438 44.5 1 40.44 13 PHE B N 1
ATOM 1566 C CA . PHE B 1 13 ? 42.781 16.484 43.406 1 40.44 13 PHE B CA 1
ATOM 1567 C C . PHE B 1 13 ? 41.656 16.859 42.469 1 40.44 13 PHE B C 1
ATOM 1569 O O . PHE B 1 13 ? 40.469 16.875 42.875 1 40.44 13 PHE B O 1
ATOM 1576 N N . HIS B 1 14 ? 42.031 17.703 41.469 1 40.22 14 HIS B N 1
ATOM 1577 C CA . HIS B 1 14 ? 41.125 17.797 40.312 1 40.22 14 HIS B CA 1
ATOM 1578 C C . HIS B 1 14 ? 40.812 16.406 39.75 1 40.22 14 HIS B C 1
ATOM 1580 O O . HIS B 1 14 ? 41.688 15.734 39.219 1 40.22 14 HIS B O 1
ATOM 1586 N N . VAL B 1 15 ? 40.062 15.57 40.469 1 40.03 15 VAL B N 1
ATOM 1587 C CA . VAL B 1 15 ? 39.5 14.438 39.75 1 40.03 15 VAL B CA 1
ATOM 1588 C C . VAL B 1 15 ? 38.812 14.93 38.469 1 40.03 15 VAL B C 1
ATOM 1590 O O . VAL B 1 15 ? 37.812 15.648 38.531 1 40.03 15 VAL B O 1
ATOM 1593 N N . GLY B 1 16 ? 39.594 15.367 37.438 1 36.5 16 GLY B N 1
ATOM 1594 C CA . GLY B 1 16 ? 39.031 15.477 36.125 1 36.5 16 GLY B CA 1
ATOM 1595 C C . GLY B 1 16 ? 38.219 14.273 35.719 1 36.5 16 GLY B C 1
ATOM 1596 O O . GLY B 1 16 ? 38.75 13.242 35.312 1 36.5 16 GLY B O 1
ATOM 1597 N N . SER B 1 17 ? 37.281 13.883 36.594 1 36.03 17 SER B N 1
ATOM 1598 C CA . SER B 1 17 ? 36.406 12.844 36.031 1 36.03 17 SER B CA 1
ATOM 1599 C C . SER B 1 17 ? 35.938 13.219 34.625 1 36.03 17 SER B C 1
ATOM 1601 O O . SER B 1 17 ? 35.125 14.117 34.469 1 36.03 17 SER B O 1
ATOM 1603 N N . GLY B 1 18 ? 36.875 13.281 33.688 1 36.81 18 GLY B N 1
ATOM 1604 C CA . GLY B 1 18 ? 36.344 13.281 32.312 1 36.81 18 GLY B CA 1
ATOM 1605 C C . GLY B 1 18 ? 35.219 12.273 32.125 1 36.81 18 GLY B C 1
ATOM 1606 O O . GLY B 1 18 ? 35.469 11.094 31.906 1 36.81 18 GLY B O 1
ATOM 1607 N N . TYR B 1 19 ? 34.188 12.352 33 1 36.97 19 TYR B N 1
ATOM 1608 C CA . TYR B 1 19 ? 33.062 11.57 32.469 1 36.97 19 TYR B CA 1
ATOM 1609 C C . TYR B 1 19 ? 32.844 11.844 30.984 1 36.97 19 TYR B C 1
ATOM 1611 O O . TYR B 1 19 ? 32.531 12.977 30.594 1 36.97 19 TYR B O 1
ATOM 1619 N N . ALA B 1 20 ? 33.688 11.297 30.172 1 37.06 20 ALA B N 1
ATOM 1620 C CA . ALA B 1 20 ? 33.188 11.281 28.797 1 37.06 20 ALA B CA 1
ATOM 1621 C C . ALA B 1 20 ? 31.703 10.961 28.766 1 37.06 20 ALA B C 1
ATOM 1623 O O . ALA B 1 20 ? 31.281 9.914 29.25 1 37.06 20 ALA B O 1
ATOM 1624 N N . VAL B 1 21 ? 30.859 11.961 28.906 1 39.19 21 VAL B N 1
ATOM 1625 C CA . VAL B 1 21 ? 29.484 11.695 28.484 1 39.19 21 VAL B CA 1
ATOM 1626 C C . VAL B 1 21 ? 29.5 10.789 27.266 1 39.19 21 VAL B C 1
ATOM 1628 O O . VAL B 1 21 ? 30.203 11.055 26.281 1 39.19 21 VAL B O 1
ATOM 1631 N N . PRO B 1 22 ? 29.328 9.461 27.5 1 35.81 22 PRO B N 1
ATOM 1632 C CA . PRO B 1 22 ? 29.188 8.781 26.219 1 35.81 22 PRO B CA 1
ATOM 1633 C C . PRO B 1 22 ? 28.578 9.664 25.141 1 35.81 22 PRO B C 1
ATOM 1635 O O . PRO B 1 22 ? 27.625 10.398 25.422 1 35.81 22 PRO B O 1
ATOM 1638 N N . GLU B 1 23 ? 29.359 10.172 24.219 1 30.94 23 GLU B N 1
ATOM 1639 C CA . GLU B 1 23 ? 28.703 10.656 23.016 1 30.94 23 GLU B CA 1
ATOM 1640 C C . GLU B 1 23 ? 27.375 9.945 22.781 1 30.94 23 GLU B C 1
ATOM 1642 O O . GLU B 1 23 ? 27.312 8.711 22.828 1 30.94 23 GLU B O 1
ATOM 1647 N N . ALA B 1 24 ? 26.312 10.578 23.203 1 33.75 24 ALA B N 1
ATOM 1648 C CA . ALA B 1 24 ? 25.031 10.109 22.703 1 33.75 24 ALA B CA 1
ATOM 1649 C C . ALA B 1 24 ? 25.188 9.352 21.391 1 33.75 24 ALA B C 1
ATOM 1651 O O . ALA B 1 24 ? 25.844 9.828 20.469 1 33.75 24 ALA B O 1
ATOM 1652 N N . GLU B 1 25 ? 25.344 8.086 21.344 1 35.25 25 GLU B N 1
ATOM 1653 C CA . GLU B 1 25 ? 25.047 7.359 20.125 1 35.25 25 GLU B CA 1
ATOM 1654 C C . GLU B 1 25 ? 24.281 8.242 19.141 1 35.25 25 GLU B C 1
ATOM 1656 O O . GLU B 1 25 ? 23.453 9.055 19.531 1 35.25 25 GLU B O 1
ATOM 1661 N N . SER B 1 26 ? 24.812 8.547 18 1 36.16 26 SER B N 1
ATOM 1662 C CA . SER B 1 26 ? 24.219 9.141 16.797 1 36.16 26 SER B CA 1
ATOM 1663 C C . SER B 1 26 ? 22.703 9.008 16.828 1 36.16 26 SER B C 1
ATOM 1665 O O . SER B 1 26 ? 22.156 8.102 17.469 1 36.16 26 SER B O 1
ATOM 1667 N N . GLY B 1 27 ? 21.984 10.016 16.5 1 38.75 27 GLY B N 1
ATOM 1668 C CA . GLY B 1 27 ? 20.578 10.133 16.141 1 38.75 27 GLY B CA 1
ATOM 1669 C C . GLY B 1 27 ? 19.984 8.836 15.625 1 38.75 27 GLY B C 1
ATOM 1670 O O . GLY B 1 27 ? 20.703 7.961 15.141 1 38.75 27 GLY B O 1
ATOM 1671 N N . ASN B 1 28 ? 19.016 8.234 16.156 1 43.03 28 ASN B N 1
ATOM 1672 C CA . ASN B 1 28 ? 18.203 7.164 15.594 1 43.03 28 ASN B CA 1
ATOM 1673 C C . ASN B 1 28 ? 18.281 7.137 14.07 1 43.03 28 ASN B C 1
ATOM 1675 O O . ASN B 1 28 ? 17.812 8.055 13.398 1 43.03 28 ASN B O 1
ATOM 1679 N N . ASP B 1 29 ? 19.406 6.961 13.383 1 48.5 29 ASP B N 1
ATOM 1680 C CA . ASP B 1 29 ? 19.531 6.672 11.953 1 48.5 29 ASP B CA 1
ATOM 1681 C C . ASP B 1 29 ? 18.266 6.023 11.406 1 48.5 29 ASP B C 1
ATOM 1683 O O . ASP B 1 29 ? 18.094 4.805 11.484 1 48.5 29 ASP B O 1
ATOM 1687 N N . LEU B 1 30 ? 17.156 6.598 11.672 1 60.31 30 LEU B N 1
ATOM 1688 C CA . LEU B 1 30 ? 15.945 6.055 11.062 1 60.31 30 LEU B CA 1
ATOM 1689 C C . LEU B 1 30 ? 16.219 5.582 9.633 1 60.31 30 LEU B C 1
ATOM 1691 O O . LEU B 1 30 ? 16.828 6.305 8.844 1 60.31 30 LEU B O 1
ATOM 1695 N N . ALA B 1 31 ? 16.172 4.262 9.461 1 76.25 31 ALA B N 1
ATOM 1696 C CA . ALA B 1 31 ? 16.359 3.66 8.141 1 76.25 31 ALA B CA 1
ATOM 1697 C C . ALA B 1 31 ? 15.562 4.406 7.082 1 76.25 31 ALA B C 1
ATOM 1699 O O . ALA B 1 31 ? 14.461 4.891 7.352 1 76.25 31 ALA B O 1
ATOM 1700 N N . ALA B 1 32 ? 16.172 4.707 5.992 1 89.56 32 ALA B N 1
ATOM 1701 C CA . ALA B 1 32 ? 15.531 5.34 4.844 1 89.56 32 ALA B CA 1
ATOM 1702 C C . ALA B 1 32 ? 14.305 4.551 4.402 1 89.56 32 ALA B C 1
ATOM 1704 O O . ALA B 1 32 ? 14.242 3.33 4.582 1 89.56 32 ALA B O 1
ATOM 1705 N N . PRO B 1 33 ? 13.297 5.281 3.99 1 95.62 33 PRO B N 1
ATOM 1706 C CA . PRO B 1 33 ? 12.172 4.559 3.395 1 95.62 33 PRO B CA 1
ATOM 1707 C C . PRO B 1 33 ? 12.625 3.43 2.469 1 95.62 33 PRO B C 1
ATOM 1709 O O . PRO B 1 33 ? 13.586 3.59 1.716 1 95.62 33 PRO B O 1
ATOM 1712 N N . GLU B 1 34 ? 11.945 2.312 2.59 1 93.88 34 GLU B N 1
ATOM 1713 C CA . GLU B 1 34 ? 12.32 1.16 1.774 1 93.88 34 GLU B CA 1
ATOM 1714 C C . GLU B 1 34 ? 11.125 0.251 1.52 1 93.88 34 GLU B C 1
ATOM 1716 O O . GLU B 1 34 ? 10.297 0.041 2.408 1 93.88 34 GLU B O 1
ATOM 1721 N N . LEU B 1 35 ? 11.125 -0.212 0.32 1 96.19 35 LEU B N 1
ATOM 1722 C CA . LEU B 1 35 ? 10.195 -1.29 0.006 1 96.19 35 LEU B CA 1
ATOM 1723 C C . LEU B 1 35 ? 10.75 -2.639 0.447 1 96.19 35 LEU B C 1
ATOM 1725 O O . LEU B 1 35 ? 11.82 -3.051 -0.011 1 96.19 35 LEU B O 1
ATOM 1729 N N . PRO B 1 36 ? 10.117 -3.285 1.396 1 96.56 36 PRO B N 1
ATOM 1730 C CA . PRO B 1 36 ? 10.602 -4.609 1.78 1 96.56 36 PRO B CA 1
ATOM 1731 C C . PRO B 1 36 ? 10.367 -5.664 0.701 1 96.56 36 PRO B C 1
ATOM 1733 O O . PRO B 1 36 ? 9.258 -6.191 0.584 1 96.56 36 PRO B O 1
ATOM 1736 N N . LEU B 1 37 ? 11.367 -6.027 0.037 1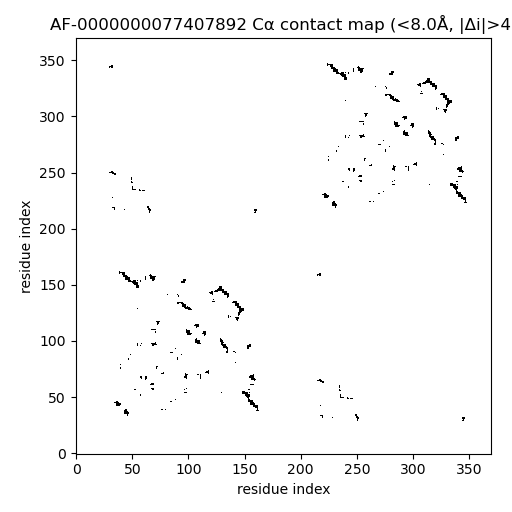 97.62 37 LEU B N 1
ATOM 1737 C CA . LEU B 1 37 ? 11.266 -6.918 -1.112 1 97.62 37 LEU B CA 1
ATOM 1738 C C . LEU B 1 37 ? 11.758 -8.32 -0.76 1 97.62 37 LEU B C 1
ATOM 1740 O O . LEU B 1 37 ? 12.688 -8.469 0.034 1 97.62 37 LEU B O 1
ATOM 1744 N N . TYR B 1 38 ? 11.133 -9.266 -1.343 1 98.06 38 TYR B N 1
ATOM 1745 C CA . TYR B 1 38 ? 11.555 -10.656 -1.373 1 98.06 38 TYR B CA 1
ATOM 1746 C C . TYR B 1 38 ? 12.039 -11.047 -2.762 1 98.06 38 TYR B C 1
ATOM 1748 O O . TYR B 1 38 ? 11.555 -10.523 -3.768 1 98.06 38 TYR B O 1
ATOM 1756 N N . TYR B 1 39 ? 12.969 -12.055 -2.766 1 97.06 39 TYR B N 1
ATOM 1757 C CA . TYR B 1 39 ? 13.586 -12.336 -4.055 1 97.06 39 TYR B CA 1
ATOM 1758 C C . TYR B 1 39 ? 13.5 -13.82 -4.391 1 97.06 39 TYR B C 1
ATOM 1760 O O . TYR B 1 39 ? 13.625 -14.672 -3.508 1 97.06 39 TYR B O 1
ATOM 1768 N N . PHE B 1 40 ? 13.234 -14.086 -5.629 1 97.31 40 PHE B N 1
ATOM 1769 C CA . PHE B 1 40 ? 13.281 -15.414 -6.223 1 97.31 40 PHE B CA 1
ATOM 1770 C C . PHE B 1 40 ? 13.789 -15.344 -7.66 1 97.31 40 PHE B C 1
ATOM 1772 O O . PHE B 1 40 ? 13.172 -14.703 -8.516 1 97.31 40 PHE B O 1
ATOM 1779 N N . ASP B 1 41 ? 14.93 -15.984 -7.875 1 93.81 41 ASP B N 1
ATOM 1780 C CA . ASP B 1 41 ? 15.609 -15.891 -9.164 1 93.81 41 ASP B CA 1
ATOM 1781 C C . ASP B 1 41 ? 15.867 -14.438 -9.547 1 93.81 41 ASP B C 1
ATOM 1783 O O . ASP B 1 41 ? 16.5 -13.695 -8.789 1 93.81 41 ASP B O 1
ATOM 1787 N N . SER B 1 42 ? 15.344 -13.914 -10.688 1 93.38 42 SER B N 1
ATOM 1788 C CA . SER B 1 42 ? 15.586 -12.555 -11.148 1 93.38 42 SER B CA 1
ATOM 1789 C C . SER B 1 42 ? 14.391 -11.648 -10.867 1 93.38 42 SER B C 1
ATOM 1791 O O . SER B 1 42 ? 14.242 -10.594 -11.484 1 93.38 42 SER B O 1
ATOM 1793 N N . SER B 1 43 ? 13.594 -12.086 -9.898 1 96.56 43 SER B N 1
ATOM 1794 C CA . SER B 1 43 ? 12.391 -11.312 -9.602 1 96.56 43 SER B CA 1
ATOM 1795 C C . SER B 1 43 ? 12.383 -10.836 -8.148 1 96.56 43 SER B C 1
ATOM 1797 O O . SER B 1 43 ? 12.891 -11.523 -7.266 1 96.56 43 SER B O 1
ATOM 1799 N N . ALA B 1 44 ? 11.875 -9.672 -7.98 1 97.81 44 ALA B N 1
ATOM 1800 C CA . ALA B 1 44 ? 11.562 -9.109 -6.668 1 97.81 44 ALA B CA 1
ATOM 1801 C C . ALA B 1 44 ? 10.055 -9.062 -6.438 1 97.81 44 ALA B C 1
ATOM 1803 O O . ALA B 1 44 ? 9.289 -8.766 -7.359 1 97.81 44 ALA B O 1
ATOM 1804 N N . TYR B 1 45 ? 9.703 -9.344 -5.156 1 98.69 45 TYR B N 1
ATOM 1805 C CA . TYR B 1 45 ? 8.289 -9.391 -4.816 1 98.69 45 TYR B CA 1
ATOM 1806 C C . TYR B 1 45 ? 7.98 -8.508 -3.615 1 98.69 45 TYR B C 1
ATOM 1808 O O . TYR B 1 45 ? 8.758 -8.453 -2.66 1 98.69 45 TYR B O 1
ATOM 1816 N N . TYR B 1 46 ? 6.914 -7.77 -3.674 1 98.69 46 TYR B N 1
ATOM 1817 C CA . TYR B 1 46 ? 6.34 -7.074 -2.527 1 98.69 46 TYR B CA 1
ATOM 1818 C C . TYR B 1 46 ? 4.973 -7.645 -2.17 1 98.69 46 TYR B C 1
ATOM 1820 O O . TYR B 1 46 ? 4.078 -7.703 -3.016 1 98.69 46 TYR B O 1
ATOM 1828 N N . PHE B 1 47 ? 4.824 -8.102 -0.917 1 98.75 47 PHE B N 1
ATOM 1829 C CA . PHE B 1 47 ? 3.57 -8.633 -0.394 1 98.75 47 PHE B CA 1
ATOM 1830 C C . PHE B 1 47 ? 2.832 -7.566 0.412 1 98.75 47 PHE B C 1
ATOM 1832 O O . PHE B 1 47 ? 3.156 -7.328 1.577 1 98.75 47 PHE B O 1
ATOM 1839 N N . GLN B 1 48 ? 1.907 -6.914 -0.229 1 98.12 48 GLN B N 1
ATOM 1840 C CA . GLN B 1 48 ? 1.077 -5.922 0.445 1 98.12 48 GLN B CA 1
ATOM 1841 C C . GLN B 1 48 ? -0.056 -6.586 1.221 1 98.12 48 GLN B C 1
ATOM 1843 O O . GLN B 1 48 ? -1.043 -7.031 0.629 1 98.12 48 GLN B O 1
ATOM 1848 N N . LYS B 1 49 ? 0.035 -6.621 2.494 1 97.62 49 LYS B N 1
ATOM 1849 C CA . LYS B 1 49 ? -0.859 -7.422 3.324 1 97.62 49 LYS B CA 1
ATOM 1850 C C . LYS B 1 49 ? -1.62 -6.547 4.316 1 97.62 49 LYS B C 1
ATOM 1852 O O . LYS B 1 49 ? -2.16 -7.047 5.305 1 97.62 49 LYS B O 1
ATOM 1857 N N . PHE B 1 50 ? -1.689 -5.281 4.051 1 96.44 50 PHE B N 1
ATOM 1858 C CA . PHE B 1 50 ? -2.26 -4.367 5.035 1 96.44 50 PHE B CA 1
ATOM 1859 C C . PHE B 1 50 ? -3.633 -3.877 4.586 1 96.44 50 PHE B C 1
ATOM 1861 O O . PHE B 1 50 ? -4.484 -3.553 5.414 1 96.44 50 PHE B O 1
ATOM 1868 N N . PHE B 1 51 ? -3.734 -3.822 3.215 1 95.75 51 PHE B N 1
ATOM 1869 C CA . PHE B 1 51 ? -4.973 -3.305 2.645 1 95.75 51 PHE B CA 1
ATOM 1870 C C . PHE B 1 51 ? -5.559 -4.289 1.639 1 95.75 51 PHE B C 1
ATOM 1872 O O . PHE B 1 51 ? -4.82 -4.91 0.87 1 95.75 51 PHE B O 1
ATOM 1879 N N . ARG B 1 52 ? -6.852 -4.383 1.696 1 96.56 52 ARG B N 1
ATOM 1880 C CA . ARG B 1 52 ? -7.527 -5.152 0.656 1 96.56 52 ARG B CA 1
ATOM 1881 C C . ARG B 1 52 ? -8.055 -4.242 -0.445 1 96.56 52 ARG B C 1
ATOM 1883 O O . ARG B 1 52 ? -8.453 -3.105 -0.18 1 96.56 52 ARG B O 1
ATOM 1890 N N . ALA B 1 53 ? -8.039 -4.777 -1.659 1 96.62 53 ALA B N 1
ATOM 1891 C CA . ALA B 1 53 ? -8.461 -3.986 -2.812 1 96.62 53 ALA B CA 1
ATOM 1892 C C . ALA B 1 53 ? -8.922 -4.887 -3.957 1 96.62 53 ALA B C 1
ATOM 1894 O O . ALA B 1 53 ? -8.727 -6.105 -3.91 1 96.62 53 ALA B O 1
ATOM 1895 N N . THR B 1 54 ? -9.57 -4.23 -4.918 1 98.31 54 THR B N 1
ATOM 1896 C CA . THR B 1 54 ? -9.914 -4.965 -6.129 1 98.31 54 THR B CA 1
ATOM 1897 C C . THR B 1 54 ? -8.656 -5.32 -6.922 1 98.31 54 THR B C 1
ATOM 1899 O O . THR B 1 54 ? -7.578 -4.777 -6.664 1 98.31 54 THR B O 1
ATOM 1902 N N . GLN B 1 55 ? -8.867 -6.203 -7.836 1 98.69 55 GLN B N 1
ATOM 1903 C CA . GLN B 1 55 ? -7.711 -6.578 -8.648 1 98.69 55 GLN B CA 1
ATOM 1904 C C . GLN B 1 55 ? -7.16 -5.375 -9.414 1 98.69 55 GLN B C 1
ATOM 1906 O O . GLN B 1 55 ? -5.945 -5.195 -9.5 1 98.69 55 GLN B O 1
ATOM 1911 N N . GLN B 1 56 ? -8.109 -4.598 -9.961 1 98.44 56 GLN B N 1
ATOM 1912 C CA . GLN B 1 56 ? -7.715 -3.424 -10.727 1 98.44 56 GLN B CA 1
ATOM 1913 C C . GLN B 1 56 ? -6.93 -2.439 -9.867 1 98.44 56 GLN B C 1
ATOM 1915 O O . GLN B 1 56 ? -5.906 -1.904 -10.305 1 98.44 56 GLN B O 1
ATOM 1920 N N . GLN B 1 57 ? -7.367 -2.186 -8.664 1 98 57 GLN B N 1
ATOM 1921 C CA . GLN B 1 57 ? -6.645 -1.318 -7.738 1 98 57 GLN B CA 1
ATOM 1922 C C . GLN B 1 57 ? -5.25 -1.867 -7.445 1 98 57 GLN B C 1
ATOM 1924 O O . GLN B 1 57 ? -4.285 -1.107 -7.355 1 98 57 GLN B O 1
ATOM 1929 N N . GLY B 1 58 ? -5.191 -3.172 -7.262 1 98.62 58 GLY B N 1
ATOM 1930 C CA . GLY B 1 58 ? -3.902 -3.811 -7.051 1 98.62 58 GLY B CA 1
ATOM 1931 C C . GLY B 1 58 ? -2.939 -3.602 -8.203 1 98.62 58 GLY B C 1
ATOM 1932 O O . GLY B 1 58 ? -1.749 -3.359 -7.992 1 98.62 58 GLY B O 1
ATOM 1933 N N . GLU B 1 59 ? -3.48 -3.67 -9.406 1 98.62 59 GLU B N 1
ATOM 1934 C CA . GLU B 1 59 ? -2.662 -3.434 -10.586 1 98.62 59 GLU B CA 1
ATOM 1935 C C . GLU B 1 59 ? -2.082 -2.021 -10.586 1 98.62 59 GLU B C 1
ATOM 1937 O O . GLU B 1 59 ? -0.89 -1.833 -10.836 1 98.62 59 GLU B O 1
ATOM 1942 N N . LEU B 1 60 ? -2.863 -1.098 -10.32 1 98.19 60 LEU B N 1
ATOM 1943 C CA . LEU B 1 60 ? -2.428 0.295 -10.312 1 98.19 60 LEU B CA 1
ATOM 1944 C C . LEU B 1 60 ? -1.411 0.542 -9.203 1 98.19 60 LEU B C 1
ATOM 1946 O O . LEU B 1 60 ? -0.434 1.269 -9.406 1 98.19 60 LEU B O 1
ATOM 1950 N N . PHE B 1 61 ? -1.643 -0.087 -8.078 1 98.38 61 PHE B N 1
ATOM 1951 C CA . PHE B 1 61 ? -0.727 0.037 -6.953 1 98.38 61 PHE B CA 1
ATOM 1952 C C . PHE B 1 61 ? 0.65 -0.51 -7.312 1 98.38 61 PHE B C 1
ATOM 1954 O O . PHE B 1 61 ? 1.664 0.155 -7.09 1 98.38 61 PHE B O 1
ATOM 1961 N N . CYS B 1 62 ? 0.669 -1.666 -7.867 1 98.62 62 CYS B N 1
ATOM 1962 C CA . CYS B 1 62 ? 1.945 -2.275 -8.227 1 98.62 62 CYS B CA 1
ATOM 1963 C C . CYS B 1 62 ? 2.66 -1.455 -9.289 1 98.62 62 CYS B C 1
ATOM 1965 O O . CYS B 1 62 ? 3.879 -1.275 -9.227 1 98.62 62 CYS B O 1
ATOM 1967 N N . LYS B 1 63 ? 1.97 -0.925 -10.203 1 98 63 LYS B N 1
ATOM 1968 C CA . LYS B 1 63 ? 2.578 -0.087 -11.234 1 98 63 LYS B CA 1
ATOM 1969 C C . LYS B 1 63 ? 3.201 1.166 -10.625 1 98 63 LYS B C 1
ATOM 1971 O O . LYS B 1 63 ? 4.262 1.616 -11.07 1 98 63 LYS B O 1
ATOM 1976 N N . ASN B 1 64 ? 2.541 1.678 -9.625 1 97.5 64 ASN B N 1
ATOM 1977 C CA . ASN B 1 64 ? 3.062 2.855 -8.938 1 97.5 64 ASN B CA 1
ATOM 1978 C C . ASN B 1 64 ? 4.406 2.57 -8.273 1 97.5 64 ASN B C 1
ATOM 1980 O O . ASN B 1 64 ? 5.188 3.49 -8.023 1 97.5 64 ASN B O 1
ATOM 1984 N N . LEU B 1 65 ? 4.676 1.298 -8.016 1 97.75 65 LEU B N 1
ATOM 1985 C CA . LEU B 1 65 ? 5.934 0.884 -7.406 1 97.75 65 LEU B CA 1
ATOM 1986 C C . LEU B 1 65 ? 6.938 0.452 -8.469 1 97.75 65 LEU B C 1
ATOM 1988 O O . LEU B 1 65 ? 7.984 -0.114 -8.148 1 97.75 65 LEU B O 1
ATOM 1992 N N . ASN B 1 66 ? 6.633 0.695 -9.758 1 97.25 66 ASN B N 1
ATOM 1993 C CA . ASN B 1 66 ? 7.406 0.175 -10.875 1 97.25 66 ASN B CA 1
ATOM 1994 C C . ASN B 1 66 ? 7.434 -1.351 -10.883 1 97.25 66 ASN B C 1
ATOM 1996 O O . ASN B 1 66 ? 8.469 -1.958 -11.164 1 97.25 66 ASN B O 1
ATOM 2000 N N . MET B 1 67 ? 6.402 -1.872 -10.531 1 98.12 67 MET B N 1
ATOM 2001 C CA . MET B 1 67 ? 6.176 -3.314 -10.516 1 98.12 67 MET B CA 1
ATOM 2002 C C . MET B 1 67 ? 4.863 -3.666 -11.211 1 98.12 67 MET B C 1
ATOM 2004 O O . MET B 1 67 ? 4.199 -2.793 -11.773 1 98.12 67 MET B O 1
ATOM 2008 N N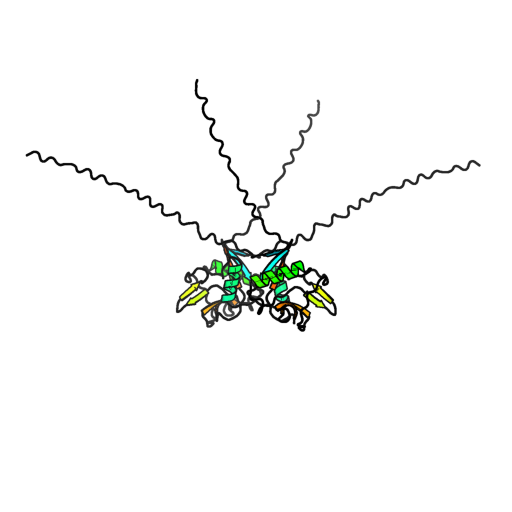 . GLU B 1 68 ? 4.547 -4.977 -11.234 1 98.31 68 GLU B N 1
ATOM 2009 C CA . GLU B 1 68 ? 3.293 -5.496 -11.773 1 98.31 68 GLU B CA 1
ATOM 2010 C C . GLU B 1 68 ? 2.658 -6.504 -10.82 1 98.31 68 GLU B C 1
ATOM 2012 O O . GLU B 1 68 ? 3.346 -7.102 -9.992 1 98.31 68 GLU B O 1
ATOM 2017 N N . LEU B 1 69 ? 1.313 -6.594 -10.953 1 98.75 69 LEU B N 1
ATOM 2018 C CA . LEU B 1 69 ? 0.732 -7.746 -10.281 1 98.75 69 LEU B CA 1
ATOM 2019 C C . LEU B 1 69 ? 1.441 -9.031 -10.695 1 98.75 69 LEU B C 1
ATOM 2021 O O . LEU B 1 69 ? 1.777 -9.211 -11.867 1 98.75 69 LEU B O 1
ATOM 2025 N N . VAL B 1 70 ? 1.555 -9.93 -9.812 1 98.75 70 VAL B N 1
ATOM 2026 C CA . VAL B 1 70 ? 2.422 -11.086 -10.008 1 98.75 70 VAL B CA 1
ATOM 2027 C C . VAL B 1 70 ? 1.816 -12.023 -11.047 1 98.75 70 VAL B C 1
ATOM 2029 O O . VAL B 1 70 ? 0.6 -12.227 -11.078 1 98.75 70 VAL B O 1
ATOM 2032 N N . ASP B 1 71 ? 2.617 -12.531 -11.883 1 98.44 71 ASP B N 1
ATOM 2033 C CA . ASP B 1 71 ? 2.316 -13.695 -12.711 1 98.44 71 ASP B CA 1
ATOM 2034 C C . ASP B 1 71 ? 3.09 -14.922 -12.234 1 98.44 71 ASP B C 1
ATOM 2036 O O . ASP B 1 71 ? 4.191 -14.797 -11.703 1 98.44 71 ASP B O 1
ATOM 2040 N N . VAL B 1 72 ? 2.469 -16.047 -12.336 1 98.25 72 VAL B N 1
ATOM 2041 C CA . VAL B 1 72 ? 3.051 -17.281 -11.844 1 98.25 72 VAL B CA 1
ATOM 2042 C C . VAL B 1 72 ? 3.326 -18.219 -13.016 1 98.25 72 VAL B C 1
ATOM 2044 O O . VAL B 1 72 ? 2.412 -18.875 -13.523 1 98.25 72 VAL B O 1
ATOM 2047 N N . GLN B 1 73 ? 4.594 -18.375 -13.289 1 95.94 73 GLN B N 1
ATOM 2048 C CA . GLN B 1 73 ? 4.898 -18.984 -14.57 1 95.94 73 GLN B CA 1
ATOM 2049 C C . GLN B 1 73 ? 5.441 -20.406 -14.391 1 95.94 73 GLN B C 1
ATOM 2051 O O . GLN B 1 73 ? 5.672 -21.109 -15.367 1 95.94 73 GLN B O 1
ATOM 2056 N N . SER B 1 74 ? 5.68 -20.812 -13.117 1 97.81 74 SER B N 1
ATOM 2057 C CA . SER B 1 74 ? 6.238 -22.141 -12.875 1 97.81 74 SER B CA 1
ATOM 2058 C C . SER B 1 74 ? 5.84 -22.656 -11.5 1 97.81 74 SER B C 1
ATOM 2060 O O . SER B 1 74 ? 5.441 -21.891 -10.625 1 97.81 74 SER B O 1
ATOM 2062 N N . LYS B 1 75 ? 5.988 -23.969 -11.406 1 98.31 75 LYS B N 1
ATOM 2063 C CA . LYS B 1 75 ? 5.742 -24.578 -10.102 1 98.31 75 LYS B CA 1
ATOM 2064 C C . LYS B 1 75 ? 6.707 -24.047 -9.047 1 98.31 75 LYS B C 1
ATOM 2066 O O . LYS B 1 75 ? 6.316 -23.812 -7.902 1 98.31 75 LYS B O 1
ATOM 2071 N N . ARG B 1 76 ? 7.938 -23.828 -9.43 1 98.44 76 ARG B N 1
ATOM 2072 C CA . ARG B 1 76 ? 8.93 -23.328 -8.477 1 98.44 76 ARG B CA 1
ATOM 2073 C C . ARG B 1 76 ? 8.539 -21.938 -7.957 1 98.44 76 ARG B C 1
ATOM 2075 O O . ARG B 1 76 ? 8.617 -21.688 -6.754 1 98.44 76 ARG B O 1
ATOM 2082 N N . GLU B 1 77 ? 8.148 -21.125 -8.852 1 98.31 77 GLU B N 1
ATOM 2083 C CA . GLU B 1 77 ? 7.699 -19.797 -8.453 1 98.31 77 GLU B CA 1
ATOM 2084 C C . GLU B 1 77 ? 6.453 -19.875 -7.57 1 98.31 77 GLU B C 1
ATOM 2086 O O . GLU B 1 77 ? 6.359 -19.188 -6.551 1 98.31 77 GLU B O 1
ATOM 2091 N N . ASN B 1 78 ? 5.543 -20.688 -7.973 1 98.62 78 ASN B N 1
ATOM 2092 C CA . ASN B 1 78 ? 4.32 -20.906 -7.203 1 98.62 78 ASN B CA 1
ATOM 2093 C C . ASN B 1 78 ? 4.629 -21.328 -5.77 1 98.62 78 ASN B C 1
ATOM 2095 O O . ASN B 1 78 ? 4.09 -20.766 -4.816 1 98.62 78 ASN B O 1
ATOM 2099 N N . ASP B 1 79 ? 5.457 -22.328 -5.676 1 98.5 79 ASP B N 1
ATOM 2100 C CA . ASP B 1 79 ? 5.824 -22.844 -4.359 1 98.5 79 ASP B CA 1
ATOM 2101 C C . ASP B 1 79 ? 6.516 -21.766 -3.525 1 98.5 79 ASP B C 1
ATOM 2103 O O . ASP B 1 79 ? 6.281 -21.656 -2.32 1 98.5 79 ASP B O 1
ATOM 2107 N N . TYR B 1 80 ? 7.332 -21.016 -4.176 1 98.69 80 TYR B N 1
ATOM 2108 C CA . TYR B 1 80 ? 8 -19.906 -3.488 1 98.69 80 TYR B CA 1
ATOM 2109 C C . TYR B 1 80 ? 6.984 -18.922 -2.93 1 98.69 80 TYR B C 1
ATOM 2111 O O . TYR B 1 80 ? 7.098 -18.484 -1.778 1 98.69 80 TYR B O 1
ATOM 2119 N N . LEU B 1 81 ? 6.023 -18.484 -3.732 1 98.81 81 LEU B N 1
ATOM 2120 C CA . LEU B 1 81 ? 5 -17.531 -3.307 1 98.81 81 LEU B CA 1
ATOM 2121 C C . LEU B 1 81 ? 4.191 -18.094 -2.141 1 98.81 81 LEU B C 1
ATOM 2123 O O . LEU B 1 81 ? 3.957 -17.406 -1.15 1 98.81 81 LEU B O 1
ATOM 2127 N N . PHE B 1 82 ? 3.789 -19.344 -2.27 1 98.62 82 PHE B N 1
ATOM 2128 C CA . PHE B 1 82 ? 3.004 -19.969 -1.213 1 98.62 82 PHE B CA 1
ATOM 2129 C C . PHE B 1 82 ? 3.781 -20 0.097 1 98.62 82 PHE B C 1
ATOM 2131 O O . PHE B 1 82 ? 3.25 -19.641 1.149 1 98.62 82 PHE B O 1
ATOM 2138 N N . ASP B 1 83 ? 5.008 -20.438 0.017 1 98.31 83 ASP B N 1
ATOM 2139 C CA . ASP B 1 83 ? 5.848 -20.5 1.208 1 98.31 83 ASP B CA 1
ATOM 2140 C C . ASP B 1 83 ? 6.027 -19.125 1.83 1 98.31 83 ASP B C 1
ATOM 2142 O O . ASP B 1 83 ? 6 -18.969 3.055 1 98.31 83 ASP B O 1
ATOM 2146 N N . THR B 1 84 ? 6.266 -18.125 1.012 1 98.62 84 THR B N 1
ATOM 2147 C CA . THR B 1 84 ? 6.465 -16.766 1.507 1 98.62 84 THR B CA 1
ATOM 2148 C C . THR B 1 84 ? 5.199 -16.234 2.176 1 98.62 84 THR B C 1
ATOM 2150 O O . THR B 1 84 ? 5.258 -15.664 3.268 1 98.62 84 THR B O 1
ATOM 2153 N N . ILE B 1 85 ? 4.02 -16.438 1.544 1 98.56 85 ILE B N 1
ATOM 2154 C CA . ILE B 1 85 ? 2.75 -16.031 2.137 1 98.56 85 ILE B CA 1
ATOM 2155 C C . ILE B 1 85 ? 2.59 -16.688 3.508 1 98.56 85 ILE B C 1
ATOM 2157 O O . ILE B 1 85 ? 2.25 -16.016 4.484 1 98.56 85 ILE B O 1
ATOM 2161 N N . ALA B 1 86 ? 2.881 -17.969 3.561 1 97.62 86 ALA B N 1
ATOM 2162 C CA . ALA B 1 86 ? 2.713 -18.719 4.801 1 97.62 86 ALA B CA 1
ATOM 2163 C C . ALA B 1 86 ? 3.619 -18.172 5.902 1 97.62 86 ALA B C 1
ATOM 2165 O O . ALA B 1 86 ? 3.291 -18.266 7.086 1 97.62 86 ALA B O 1
ATOM 2166 N N . SER B 1 87 ? 4.73 -17.609 5.543 1 97.94 87 SER B N 1
ATOM 2167 C CA . SER B 1 87 ? 5.672 -17.062 6.52 1 97.94 87 SER B CA 1
ATOM 2168 C C . SER B 1 87 ? 5.25 -15.672 6.988 1 97.94 87 SER B C 1
ATOM 2170 O O . SER B 1 87 ? 5.676 -15.211 8.047 1 97.94 87 SER B O 1
ATOM 2172 N N . LEU B 1 88 ? 4.422 -15.016 6.219 1 97.44 88 LEU B N 1
ATOM 2173 C CA . LEU B 1 88 ? 4.133 -13.602 6.469 1 97.44 88 LEU B CA 1
ATOM 2174 C C . LEU B 1 88 ? 2.783 -13.438 7.152 1 97.44 88 LEU B C 1
ATOM 2176 O O . LEU B 1 88 ? 2.562 -12.461 7.871 1 97.44 88 LEU B O 1
ATOM 2180 N N . VAL B 1 89 ? 1.867 -14.383 6.879 1 97 89 VAL B N 1
ATOM 2181 C CA . VAL B 1 89 ? 0.5 -14.195 7.352 1 97 89 VAL B CA 1
ATOM 2182 C C . VAL B 1 89 ? -0.108 -15.547 7.715 1 97 89 VAL B C 1
ATOM 2184 O O . VAL B 1 89 ? 0.459 -16.594 7.398 1 97 89 VAL B O 1
ATOM 2187 N N . ASP B 1 90 ? -1.284 -15.461 8.391 1 97.06 90 ASP B N 1
ATOM 2188 C CA . ASP B 1 90 ? -2.156 -16.625 8.508 1 97.06 90 ASP B CA 1
ATOM 2189 C C . ASP B 1 90 ? -2.836 -16.938 7.18 1 97.06 90 ASP B C 1
ATOM 2191 O O . ASP B 1 90 ? -3.898 -16.391 6.871 1 97.06 90 ASP B O 1
ATOM 2195 N N . TYR B 1 91 ? -2.229 -17.828 6.469 1 95.19 91 TYR B N 1
ATOM 2196 C CA . TYR B 1 91 ? -2.652 -18.047 5.09 1 95.19 91 TYR B CA 1
ATOM 2197 C C . TYR B 1 91 ? -4.043 -18.672 5.035 1 95.19 91 TYR B C 1
ATOM 2199 O O . TYR B 1 91 ? -4.691 -18.672 3.988 1 95.19 91 TYR B O 1
ATOM 2207 N N . VAL B 1 92 ? -4.562 -19.25 6.105 1 95.94 92 VAL B N 1
ATOM 2208 C CA . VAL B 1 92 ? -5.891 -19.859 6.145 1 95.94 92 VAL B CA 1
ATOM 2209 C C . VAL B 1 92 ? -6.957 -18.781 5.953 1 95.94 92 VAL B C 1
ATOM 2211 O O . VAL B 1 92 ? -8 -19.031 5.355 1 95.94 92 VAL B O 1
ATOM 2214 N N . ASN B 1 93 ? -6.699 -17.562 6.379 1 95.69 93 ASN B N 1
ATOM 2215 C CA . ASN B 1 93 ? -7.695 -16.5 6.367 1 95.69 93 ASN B CA 1
ATOM 2216 C C . ASN B 1 93 ? -7.293 -15.359 5.43 1 95.69 93 ASN B C 1
ATOM 2218 O O . ASN B 1 93 ? -7.715 -14.219 5.613 1 95.69 93 ASN B O 1
ATOM 2222 N N . THR B 1 94 ? -6.402 -15.711 4.492 1 96.88 94 THR B N 1
ATOM 2223 C CA . THR B 1 94 ? -5.91 -14.641 3.633 1 96.88 94 THR B CA 1
ATOM 2224 C C . THR B 1 94 ? -5.969 -15.047 2.164 1 96.88 94 THR B C 1
ATOM 2226 O O . THR B 1 94 ? -5.984 -16.25 1.85 1 96.88 94 THR B O 1
ATOM 2229 N N . ASP B 1 95 ? -6.219 -14.141 1.301 1 98 95 ASP B N 1
ATOM 2230 C CA . ASP B 1 95 ? -6.184 -14.336 -0.145 1 98 95 ASP B CA 1
ATOM 2231 C C . ASP B 1 95 ? -5.484 -13.172 -0.84 1 98 95 ASP B C 1
ATOM 2233 O O . ASP B 1 95 ? -5.469 -12.055 -0.321 1 98 95 ASP B O 1
ATOM 2237 N N . PHE B 1 96 ? -4.836 -13.492 -1.979 1 98.81 96 PHE B N 1
ATOM 2238 C CA . PHE B 1 96 ? -4.031 -12.508 -2.703 1 98.81 96 PHE B CA 1
ATOM 2239 C C . PHE B 1 96 ? -4.406 -12.492 -4.18 1 98.81 96 PHE B C 1
ATOM 2241 O O . PHE B 1 96 ? -4.629 -13.539 -4.785 1 98.81 96 PHE B O 1
ATOM 2248 N N . TRP B 1 97 ? -4.43 -11.289 -4.672 1 98.88 97 TRP B N 1
ATOM 2249 C CA . TRP B 1 97 ? -4.605 -11.148 -6.113 1 98.88 97 TRP B CA 1
ATOM 2250 C C . TRP B 1 97 ? -3.318 -11.492 -6.855 1 98.88 97 TRP B C 1
ATOM 2252 O O . TRP B 1 97 ? -2.223 -11.148 -6.402 1 98.88 97 TRP B O 1
ATOM 2262 N N . THR B 1 98 ? -3.455 -12.125 -8.016 1 98.88 98 THR B N 1
ATOM 2263 C CA . THR B 1 98 ? -2.447 -12.188 -9.07 1 98.88 98 THR B CA 1
ATOM 2264 C C . THR B 1 98 ? -2.893 -11.391 -10.289 1 98.88 98 THR B C 1
ATOM 2266 O O . THR B 1 98 ? -3.982 -10.812 -10.297 1 98.88 98 THR B O 1
ATOM 2269 N N . SER B 1 99 ? -2.117 -11.484 -11.383 1 98.88 99 SER B N 1
ATOM 2270 C CA . SER B 1 99 ? -2.482 -10.75 -12.586 1 98.88 99 SER B CA 1
ATOM 2271 C C . SER B 1 99 ? -3.332 -11.609 -13.516 1 98.88 99 SER B C 1
ATOM 2273 O O . SER B 1 99 ? -3.703 -11.172 -14.609 1 98.88 99 SER B O 1
ATOM 2275 N N . GLY B 1 100 ? -3.68 -12.742 -13.078 1 98.69 100 GLY B N 1
ATOM 2276 C CA . GLY B 1 100 ? -4.406 -13.656 -13.945 1 98.69 100 GLY B CA 1
ATOM 2277 C C . GLY B 1 100 ? -5.836 -13.219 -14.211 1 98.69 100 GLY B C 1
ATOM 2278 O O . GLY B 1 100 ? -6.566 -12.875 -13.281 1 98.69 100 GLY B O 1
ATOM 2279 N N . VAL B 1 101 ? -6.184 -13.297 -15.5 1 98.69 101 VAL B N 1
ATOM 2280 C CA . VAL B 1 101 ? -7.539 -12.945 -15.922 1 98.69 101 VAL B CA 1
ATOM 2281 C C . VAL B 1 101 ? -7.996 -13.898 -17.031 1 98.69 101 VAL B C 1
ATOM 2283 O O . VAL B 1 101 ? -7.18 -14.383 -17.828 1 98.69 101 VAL B O 1
ATOM 2286 N N . GLN B 1 102 ? -9.25 -14.047 -16.969 1 97.88 102 GLN B N 1
ATOM 2287 C CA . GLN B 1 102 ? -9.852 -14.875 -18 1 97.88 102 GLN B CA 1
ATOM 2288 C C . GLN B 1 102 ? -10.633 -14.023 -19 1 97.88 102 GLN B C 1
ATOM 2290 O O . GLN B 1 102 ? -11.477 -13.211 -18.609 1 97.88 102 GLN B O 1
ATOM 2295 N N . SER B 1 103 ? -10.359 -14.141 -20.234 1 96.25 103 SER B N 1
ATOM 2296 C CA . SER B 1 103 ? -11.125 -13.602 -21.344 1 96.25 103 SER B CA 1
ATOM 2297 C C . SER B 1 103 ? -11.633 -14.719 -22.25 1 96.25 103 SER B C 1
ATOM 2299 O O . SER B 1 103 ? -10.844 -15.375 -22.938 1 96.25 103 SER B O 1
ATOM 2301 N N . GLY B 1 104 ? -13 -14.875 -22.234 1 95.5 104 GLY B N 1
ATOM 2302 C CA . GLY B 1 104 ? -13.508 -16.078 -22.891 1 95.5 104 GLY B CA 1
ATOM 2303 C C . GLY B 1 104 ? -13.008 -17.359 -22.25 1 95.5 104 GLY B C 1
ATOM 2304 O O . GLY B 1 104 ? -13.172 -17.562 -21.047 1 95.5 104 GLY B O 1
ATOM 2305 N N . ASP B 1 105 ? -12.312 -18.172 -23.125 1 94.38 105 ASP B N 1
ATOM 2306 C CA . ASP B 1 105 ? -11.844 -19.469 -22.625 1 94.38 105 ASP B CA 1
ATOM 2307 C C . ASP B 1 105 ? -10.352 -19.422 -22.312 1 94.38 105 ASP B C 1
ATOM 2309 O O . ASP B 1 105 ? -9.773 -20.438 -21.891 1 94.38 105 ASP B O 1
ATOM 2313 N N . ILE B 1 106 ? -9.812 -18.25 -22.328 1 96.81 106 ILE B N 1
ATOM 2314 C CA . ILE B 1 106 ? -8.359 -18.172 -22.219 1 96.81 106 ILE B CA 1
ATOM 2315 C C . ILE B 1 106 ? -7.984 -17.375 -20.969 1 96.81 106 ILE B C 1
ATOM 2317 O O . ILE B 1 106 ? -8.562 -16.328 -20.688 1 96.81 106 ILE B O 1
ATOM 2321 N N . TRP B 1 107 ? -7.082 -18.047 -20.281 1 97.69 107 TRP B N 1
ATOM 2322 C CA . TRP B 1 107 ? -6.461 -17.344 -19.156 1 97.69 107 TRP B CA 1
ATOM 2323 C C . TRP B 1 107 ? -5.125 -16.719 -19.578 1 97.69 107 TRP B C 1
ATOM 2325 O O . TRP B 1 107 ? -4.32 -17.375 -20.25 1 97.69 107 TRP B O 1
ATOM 2335 N N . TYR B 1 108 ? -4.926 -15.461 -19.219 1 98.44 108 TYR B N 1
ATOM 2336 C CA . TYR B 1 108 ? -3.652 -14.797 -19.484 1 98.44 108 TYR B CA 1
ATOM 2337 C C . TYR B 1 108 ? -3.246 -13.891 -18.328 1 98.44 108 TYR B C 1
ATOM 2339 O O . TYR B 1 108 ? -4.059 -13.586 -17.453 1 98.44 108 TYR B O 1
ATOM 2347 N N . TRP B 1 109 ? -2.055 -13.602 -18.328 1 98.62 109 TRP B N 1
ATOM 2348 C CA . TRP B 1 109 ? -1.513 -12.641 -17.375 1 98.62 109 TRP B CA 1
ATOM 2349 C C . TRP B 1 109 ? -1.603 -11.219 -17.906 1 98.62 109 TRP B C 1
ATOM 2351 O O . TRP B 1 109 ? -1.032 -10.914 -18.953 1 98.62 109 TRP B O 1
ATOM 2361 N N . THR B 1 110 ? -2.232 -10.352 -17.172 1 98.31 110 THR B N 1
ATOM 2362 C CA . THR B 1 110 ? -2.35 -8.977 -17.656 1 98.31 110 THR B CA 1
ATOM 2363 C C . THR B 1 110 ? -1.015 -8.25 -17.547 1 98.31 110 THR B C 1
ATOM 2365 O O . THR B 1 110 ? -0.78 -7.258 -18.234 1 98.31 110 THR B O 1
ATOM 2368 N N . SER B 1 111 ? -0.187 -8.742 -16.672 1 96.31 111 SER B N 1
ATOM 2369 C CA . SER B 1 111 ? 1.117 -8.117 -16.484 1 96.31 111 SER B CA 1
ATOM 2370 C C . SER B 1 111 ? 1.975 -8.227 -17.734 1 96.31 111 SER B C 1
ATOM 2372 O O . SER B 1 111 ? 2.715 -7.297 -18.078 1 96.31 111 SER B O 1
ATOM 2374 N N . THR B 1 112 ? 1.922 -9.305 -18.484 1 95.12 112 THR B N 1
ATOM 2375 C CA . THR B 1 112 ? 2.797 -9.562 -19.625 1 95.12 112 THR B CA 1
ATOM 2376 C C . THR B 1 112 ? 1.983 -9.727 -20.906 1 95.12 112 THR B C 1
ATOM 2378 O O . THR B 1 112 ? 2.531 -9.656 -22 1 95.12 112 THR B O 1
ATOM 2381 N N . GLY B 1 113 ? 0.725 -9.977 -20.766 1 96.69 113 GLY B N 1
ATOM 2382 C CA . GLY B 1 113 ? -0.109 -10.281 -21.922 1 96.69 113 GLY B CA 1
ATOM 2383 C C . GLY B 1 113 ? 0.032 -11.711 -22.391 1 96.69 113 GLY B C 1
ATOM 2384 O O . GLY B 1 113 ? -0.561 -12.094 -23.406 1 96.69 113 GLY B O 1
ATOM 2385 N N . GLN B 1 114 ? 0.771 -12.516 -21.688 1 97.12 114 GLN B N 1
ATOM 2386 C CA . GLN B 1 114 ? 1.045 -13.891 -22.109 1 97.12 114 GLN B CA 1
ATOM 2387 C C . GLN B 1 114 ? -0.007 -14.852 -21.562 1 97.12 114 GLN B C 1
ATOM 2389 O O . GLN B 1 114 ? -0.483 -14.68 -20.438 1 97.12 114 GLN B O 1
ATOM 2394 N N . PRO B 1 115 ? -0.292 -15.883 -22.266 1 97.81 115 PRO B N 1
ATOM 2395 C CA . PRO B 1 115 ? -1.176 -16.922 -21.734 1 97.81 115 PRO B CA 1
ATOM 2396 C C . PRO B 1 115 ? -0.525 -17.75 -20.625 1 97.81 115 PRO B C 1
ATOM 2398 O O . PRO B 1 115 ? 0.702 -17.75 -20.5 1 97.81 115 PRO B O 1
ATOM 2401 N N . PHE B 1 116 ? -1.374 -18.438 -19.906 1 98 116 PHE B N 1
ATOM 2402 C CA . PHE B 1 116 ? -0.863 -19.328 -18.859 1 98 116 PHE B CA 1
ATOM 2403 C C . PHE B 1 116 ? -0 -20.422 -19.453 1 98 116 PHE B C 1
ATOM 2405 O O . PHE B 1 116 ? -0.371 -21.031 -20.469 1 98 116 PHE B O 1
ATOM 2412 N N . SER B 1 117 ? 1.166 -20.672 -18.859 1 96.88 117 SER B N 1
ATOM 2413 C CA . SER B 1 117 ? 2.014 -21.812 -19.219 1 96.88 117 SER B CA 1
ATOM 2414 C C . SER B 1 117 ? 2.092 -22.828 -18.078 1 96.88 117 SER B C 1
ATOM 2416 O O . SER B 1 117 ? 2.676 -23.891 -18.234 1 96.88 117 SER B O 1
ATOM 2418 N N . TYR B 1 118 ? 1.573 -22.516 -17.047 1 97.62 118 TYR B N 1
ATOM 2419 C CA . TYR B 1 118 ? 1.481 -23.281 -15.812 1 97.62 118 TYR B CA 1
ATOM 2420 C C . TYR B 1 118 ? 0.18 -22.984 -15.078 1 97.62 118 TYR B C 1
ATOM 2422 O O . TYR B 1 118 ? -0.311 -21.844 -15.109 1 97.62 118 TYR B O 1
ATOM 2430 N N . THR B 1 119 ? -0.383 -24.016 -14.477 1 97.31 119 THR B N 1
ATOM 2431 C CA . THR B 1 119 ? -1.556 -23.781 -13.633 1 97.31 119 THR B CA 1
ATOM 2432 C C . THR B 1 119 ? -1.445 -24.578 -12.328 1 97.31 119 THR B C 1
ATOM 2434 O O . THR B 1 119 ? -0.687 -25.547 -12.25 1 97.31 119 THR B O 1
ATOM 2437 N N . ASN B 1 120 ? -2.15 -24.125 -11.336 1 97.25 120 ASN B N 1
ATOM 2438 C CA . ASN B 1 120 ? -2.273 -24.797 -10.047 1 97.25 120 ASN B CA 1
ATOM 2439 C C . ASN B 1 120 ? -3.678 -24.656 -9.469 1 97.25 120 ASN B C 1
ATOM 2441 O O . ASN B 1 120 ? -3.838 -24.234 -8.32 1 97.25 120 ASN B O 1
ATOM 2445 N N . TRP B 1 121 ? -4.625 -25.047 -10.188 1 96.81 121 TRP B N 1
ATOM 2446 C CA . TRP B 1 121 ? -6.02 -24.875 -9.805 1 96.81 121 TRP B CA 1
ATOM 2447 C C . TRP B 1 121 ? -6.355 -25.719 -8.578 1 96.81 121 TRP B C 1
ATOM 2449 O O . TRP B 1 121 ? -5.934 -26.875 -8.477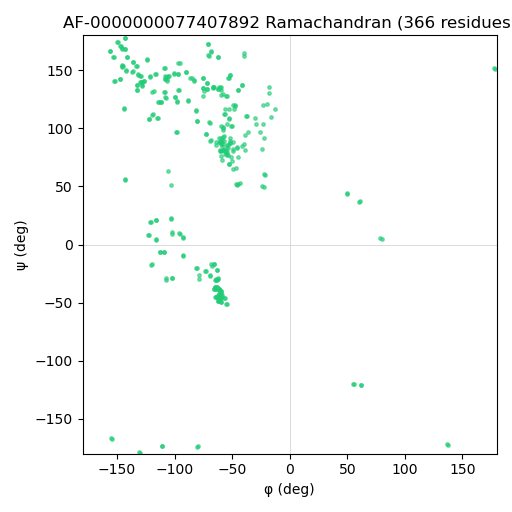 1 96.81 121 TRP B O 1
ATOM 2459 N N . GLY B 1 122 ? -7.066 -25.031 -7.664 1 94.12 122 GLY B N 1
ATOM 2460 C CA . GLY B 1 122 ? -7.602 -25.75 -6.523 1 94.12 122 GLY B CA 1
ATOM 2461 C C . GLY B 1 122 ? -8.883 -26.5 -6.836 1 94.12 122 GLY B C 1
ATOM 2462 O O . GLY B 1 122 ? -9.312 -26.547 -7.992 1 94.12 122 GLY B O 1
ATOM 2463 N N . SER B 1 123 ? -9.391 -27.047 -5.68 1 85.25 123 SER B N 1
ATOM 2464 C CA . SER B 1 123 ? -10.633 -27.812 -5.785 1 85.25 123 SER B CA 1
ATOM 2465 C C . SER B 1 123 ? -11.836 -26.875 -5.875 1 85.25 123 SER B C 1
ATOM 2467 O O . SER B 1 123 ? -12.906 -27.281 -6.344 1 85.25 123 SER B O 1
ATOM 2469 N N . SER B 1 124 ? -11.531 -25.656 -5.25 1 67.19 124 SER B N 1
ATOM 2470 C CA . SER B 1 124 ? -12.625 -24.703 -5.238 1 67.19 124 SER B CA 1
ATOM 2471 C C . SER B 1 124 ? -12.844 -24.078 -6.617 1 67.19 124 SER B C 1
ATOM 2473 O O . SER B 1 124 ? -11.891 -23.938 -7.391 1 67.19 124 SER B O 1
ATOM 2475 N N . LYS B 1 125 ? -14.109 -24.094 -6.977 1 71.19 125 LYS B N 1
ATOM 2476 C CA . LYS B 1 125 ? -14.445 -23.547 -8.289 1 71.19 125 LYS B CA 1
ATOM 2477 C C . LYS B 1 125 ? -15.07 -22.156 -8.164 1 71.19 125 LYS B C 1
ATOM 2479 O O . LYS B 1 125 ? -16.188 -21.922 -8.641 1 71.19 125 LYS B O 1
ATOM 2484 N N . GLY B 1 126 ? -14.375 -21.25 -7.402 1 83.62 126 GLY B N 1
ATOM 2485 C CA . GLY B 1 126 ? -14.969 -19.922 -7.426 1 83.62 126 GLY B CA 1
ATOM 2486 C C . GLY B 1 126 ? -15.477 -19.516 -8.797 1 83.62 126 GLY B C 1
ATOM 2487 O O . GLY B 1 126 ? -15.266 -20.234 -9.781 1 83.62 126 GLY B O 1
ATOM 2488 N N . SER B 1 127 ? -16.266 -18.562 -8.664 1 89.88 127 SER B N 1
ATOM 2489 C CA . SER B 1 127 ? -16.797 -18 -9.906 1 89.88 127 SER B CA 1
ATOM 2490 C C . SER B 1 127 ? -16.156 -16.641 -10.203 1 89.88 127 SER B C 1
ATOM 2492 O O . SER B 1 127 ? -15.555 -16.031 -9.328 1 89.88 127 SER B O 1
ATOM 2494 N N . GLY B 1 128 ? -15.875 -16.328 -11.43 1 95.94 128 GLY B N 1
ATOM 2495 C CA . GLY B 1 128 ? -15.328 -15.047 -11.859 1 95.94 128 GLY B CA 1
ATOM 2496 C C . GLY B 1 128 ? -14.211 -15.18 -12.867 1 95.94 128 GLY B C 1
ATOM 2497 O O . GLY B 1 128 ? -13.945 -16.281 -13.375 1 95.94 128 GLY B O 1
ATOM 2498 N N . ASN B 1 129 ? -13.602 -14.031 -13.125 1 97.88 129 ASN B N 1
ATOM 2499 C CA . ASN B 1 129 ? -12.648 -14.039 -14.227 1 97.88 129 ASN B CA 1
ATOM 2500 C C . ASN B 1 129 ? -11.266 -13.578 -13.773 1 97.88 129 ASN B C 1
ATOM 2502 O O . ASN B 1 129 ? -10.375 -13.375 -14.602 1 97.88 129 ASN B O 1
ATOM 2506 N N . CYS B 1 130 ? -11.148 -13.438 -12.477 1 98.56 130 CYS B N 1
ATOM 2507 C CA . CYS B 1 130 ? -9.844 -13.055 -11.961 1 98.56 130 CYS B CA 1
ATOM 2508 C C . CYS B 1 130 ? -9.258 -14.141 -11.07 1 98.56 130 CYS B C 1
ATOM 2510 O O . CYS B 1 130 ? -9.992 -14.836 -10.367 1 98.56 130 CYS B O 1
ATOM 2512 N N . LEU B 1 131 ? -7.973 -14.266 -11.086 1 98.38 131 LEU B N 1
ATOM 2513 C CA . LEU B 1 131 ? -7.277 -15.344 -10.383 1 98.38 131 LEU B CA 1
ATOM 2514 C C . LEU B 1 131 ? -6.719 -14.844 -9.055 1 98.38 131 LEU B C 1
ATOM 2516 O O . LEU B 1 131 ? -6.043 -13.812 -9.008 1 98.38 131 LEU B O 1
ATOM 2520 N N . ASN B 1 132 ? -7.043 -15.516 -8.008 1 98.31 132 ASN B N 1
ATOM 2521 C CA . ASN B 1 132 ? -6.426 -15.273 -6.711 1 98.31 132 ASN B CA 1
ATOM 2522 C C . ASN B 1 132 ? -5.797 -16.547 -6.141 1 98.31 132 ASN B C 1
ATOM 2524 O O . ASN B 1 132 ? -6.074 -17.641 -6.617 1 98.31 132 ASN B O 1
ATOM 2528 N N . ILE B 1 133 ? -4.898 -16.406 -5.246 1 98.12 133 ILE B N 1
ATOM 2529 C CA . ILE B 1 133 ? -4.328 -17.469 -4.41 1 98.12 133 ILE B CA 1
ATOM 2530 C C . ILE B 1 133 ? -5.02 -17.469 -3.047 1 98.12 133 ILE B C 1
ATOM 2532 O O . ILE B 1 133 ? -5.09 -16.438 -2.377 1 98.12 133 ILE B O 1
ATOM 2536 N N . SER B 1 134 ? -5.566 -18.578 -2.686 1 97.12 134 SER B N 1
ATOM 2537 C CA . SER B 1 134 ? -6.301 -18.656 -1.428 1 97.12 134 SER B CA 1
ATOM 2538 C C . SER B 1 134 ? -6.176 -20.031 -0.794 1 97.12 134 SER B C 1
ATOM 2540 O O . SER B 1 134 ? -5.66 -20.969 -1.417 1 97.12 134 SER B O 1
ATOM 2542 N N . TYR B 1 135 ? -6.633 -20.109 0.397 1 96.25 135 TYR B N 1
ATOM 2543 C CA . TYR B 1 135 ? -6.594 -21.359 1.145 1 96.25 135 TYR B CA 1
ATOM 2544 C C . TYR B 1 135 ? -7.508 -22.406 0.509 1 96.25 135 TYR B C 1
ATOM 2546 O O . TYR B 1 135 ? -8.625 -22.094 0.102 1 96.25 135 TYR B O 1
ATOM 2554 N N . ASP B 1 136 ? -6.969 -23.578 0.425 1 96.06 136 ASP B N 1
ATOM 2555 C CA . ASP B 1 136 ? -7.684 -24.75 -0.051 1 96.06 136 ASP B CA 1
ATOM 2556 C C . ASP B 1 136 ? -7.691 -25.859 1.005 1 96.06 136 ASP B C 1
ATOM 2558 O O . ASP B 1 136 ? -6.688 -26.547 1.196 1 96.06 136 ASP B O 1
ATOM 2562 N N . SER B 1 137 ? -8.812 -26.062 1.578 1 93.5 137 SER B N 1
ATOM 2563 C CA . SER B 1 137 ? -8.922 -26.984 2.701 1 93.5 137 SER B CA 1
ATOM 2564 C C . SER B 1 137 ? -8.727 -28.422 2.25 1 93.5 137 SER B C 1
ATOM 2566 O O . SER B 1 137 ? -8.32 -29.281 3.043 1 93.5 137 SER B O 1
ATOM 2568 N N . SER B 1 138 ? -9.039 -28.719 0.993 1 94.44 138 SER B N 1
ATOM 2569 C CA . SER B 1 138 ? -8.922 -30.094 0.489 1 94.44 138 SER B CA 1
ATOM 2570 C C . SER B 1 138 ? -7.469 -30.562 0.511 1 94.44 138 SER B C 1
ATOM 2572 O O . SER B 1 138 ? -7.199 -31.75 0.634 1 94.44 138 SER B O 1
ATOM 2574 N N . VAL B 1 139 ? -6.5 -29.672 0.364 1 94.56 139 VAL B N 1
ATOM 2575 C CA . VAL B 1 139 ? -5.09 -30.047 0.352 1 94.56 139 VAL B CA 1
ATOM 2576 C C . VAL B 1 139 ? -4.371 -29.422 1.541 1 94.56 139 VAL B C 1
ATOM 2578 O O . VAL B 1 139 ? -3.148 -29.516 1.663 1 94.56 139 VAL B O 1
ATOM 2581 N N . ASN B 1 140 ? -5.129 -28.719 2.434 1 94.5 140 ASN B N 1
ATOM 2582 C CA . ASN B 1 140 ? -4.598 -28.016 3.596 1 94.5 140 ASN B CA 1
ATOM 2583 C C . ASN B 1 140 ? -3.42 -27.109 3.221 1 94.5 140 ASN B C 1
ATOM 2585 O O . ASN B 1 140 ? -2.369 -27.156 3.865 1 94.5 140 ASN B O 1
ATOM 2589 N N . SER B 1 141 ? -3.535 -26.438 2.199 1 95.5 141 SER B N 1
ATOM 2590 C CA . SER B 1 141 ? -2.574 -25.484 1.657 1 95.5 141 SER B CA 1
ATOM 2591 C C . SER B 1 141 ? -3.266 -24.438 0.802 1 95.5 141 SER B C 1
ATOM 2593 O O . SER B 1 141 ? -4.477 -24.219 0.921 1 95.5 141 SER B O 1
ATOM 2595 N N . MET B 1 142 ? -2.492 -23.656 0.039 1 97 142 MET B N 1
ATOM 2596 C CA . MET B 1 142 ? -3.061 -22.656 -0.852 1 97 142 MET B CA 1
ATOM 2597 C C . MET B 1 142 ? -3.215 -23.203 -2.266 1 97 142 MET B C 1
ATOM 2599 O O . MET B 1 142 ? -2.527 -24.156 -2.646 1 97 142 MET B O 1
ATOM 2603 N N . SER B 1 143 ? -4.102 -22.641 -3.018 1 97.31 143 SER B N 1
ATOM 2604 C CA . SER B 1 143 ? -4.312 -22.969 -4.422 1 97.31 143 SER B CA 1
ATOM 2605 C C . SER B 1 143 ? -4.809 -21.766 -5.207 1 97.31 143 SER B C 1
ATOM 2607 O O . SER B 1 143 ? -5.02 -20.688 -4.633 1 97.31 143 SER B O 1
ATOM 2609 N N . TRP B 1 144 ? -4.898 -21.984 -6.48 1 97.88 144 TRP B N 1
ATOM 2610 C CA . TRP B 1 144 ? -5.477 -20.969 -7.367 1 97.88 144 TRP B CA 1
ATOM 2611 C C . TRP B 1 144 ? -7 -21.062 -7.367 1 97.88 144 TRP B C 1
ATOM 2613 O O . TRP B 1 144 ? -7.566 -22.156 -7.363 1 97.88 144 TRP B O 1
ATOM 2623 N N . ASP B 1 145 ? -7.637 -19.953 -7.395 1 97.38 145 ASP B N 1
ATOM 2624 C CA . ASP B 1 145 ? -9.094 -19.906 -7.449 1 97.38 145 ASP B CA 1
ATOM 2625 C C . ASP B 1 145 ? -9.578 -18.719 -8.281 1 97.38 145 ASP B C 1
ATOM 2627 O O . ASP B 1 145 ? -8.875 -17.719 -8.414 1 97.38 145 ASP B O 1
ATOM 2631 N N . LYS B 1 146 ? -10.789 -18.906 -8.805 1 97 146 LYS B N 1
ATOM 2632 C CA . LYS B 1 146 ? -11.438 -17.812 -9.523 1 97 146 LYS B CA 1
ATOM 2633 C C . LYS B 1 146 ? -12.211 -16.906 -8.562 1 97 146 LYS B C 1
ATOM 2635 O O . LYS B 1 146 ? -12.82 -17.391 -7.609 1 97 146 LYS B O 1
ATOM 2640 N N . SER B 1 147 ? -12.172 -15.656 -8.852 1 97.31 147 SER B N 1
ATOM 2641 C CA . SER B 1 147 ? -12.938 -14.688 -8.07 1 97.31 147 SER B CA 1
ATOM 2642 C C . SER B 1 147 ? -13.445 -13.547 -8.945 1 97.31 147 SER B C 1
ATOM 2644 O O . SER B 1 147 ? -12.891 -13.281 -10.008 1 97.31 147 SER B O 1
ATOM 2646 N N . ASP B 1 148 ? -14.57 -12.992 -8.438 1 98.19 148 ASP B N 1
ATOM 2647 C CA . ASP B 1 148 ? -14.984 -11.734 -9.055 1 98.19 148 ASP B CA 1
ATOM 2648 C C . ASP B 1 148 ? -13.922 -10.656 -8.875 1 98.19 148 ASP B C 1
ATOM 2650 O O . ASP B 1 148 ? -13.398 -10.469 -7.773 1 98.19 148 ASP B O 1
ATOM 2654 N N . CYS B 1 149 ? -13.672 -9.961 -9.945 1 98.5 149 CYS B N 1
ATOM 2655 C CA . CYS B 1 149 ? -12.562 -9.023 -9.977 1 98.5 149 CYS B CA 1
ATOM 2656 C C . CYS B 1 149 ? -12.797 -7.863 -9.016 1 98.5 149 CYS B C 1
ATOM 2658 O O . CYS B 1 149 ? -11.859 -7.145 -8.656 1 98.5 149 CYS B O 1
ATOM 2660 N N . THR B 1 150 ? -14.039 -7.695 -8.586 1 98.06 150 THR B N 1
ATOM 2661 C CA . THR B 1 150 ? -14.391 -6.543 -7.762 1 98.06 150 THR B CA 1
ATOM 2662 C C . THR B 1 150 ? -14.289 -6.883 -6.277 1 98.06 150 THR B C 1
ATOM 2664 O O . THR B 1 150 ? -14.445 -6.012 -5.422 1 98.06 150 THR B O 1
ATOM 2667 N N . GLU B 1 151 ? -14.094 -8.203 -6.035 1 97.81 151 GLU B N 1
ATOM 2668 C CA . GLU B 1 151 ? -13.828 -8.539 -4.641 1 97.81 151 GLU B CA 1
ATOM 2669 C C . GLU B 1 151 ? -12.539 -7.883 -4.152 1 97.81 151 GLU B C 1
ATOM 2671 O O . GLU B 1 151 ? -11.719 -7.441 -4.957 1 97.81 151 GLU B O 1
ATOM 2676 N N . THR B 1 152 ? -12.406 -7.797 -2.787 1 97.75 152 THR B N 1
ATOM 2677 C CA . THR B 1 152 ? -11.195 -7.18 -2.26 1 97.75 152 THR B CA 1
ATOM 2678 C C . THR B 1 152 ? -10.289 -8.227 -1.62 1 97.75 152 THR B C 1
ATOM 2680 O O . THR B 1 152 ? -10.766 -9.109 -0.899 1 97.75 152 THR B O 1
ATOM 2683 N N . LYS B 1 153 ? -8.992 -8.188 -2.002 1 98.06 153 LYS B N 1
ATOM 2684 C CA . LYS B 1 153 ? -7.961 -9.094 -1.518 1 98.06 153 LYS B CA 1
ATOM 2685 C C . LYS B 1 153 ? -6.629 -8.375 -1.346 1 98.06 153 LYS B C 1
ATOM 2687 O O . LYS B 1 153 ? -6.488 -7.211 -1.74 1 98.06 153 LYS B O 1
ATOM 2692 N N . TYR B 1 154 ? -5.707 -9.055 -0.684 1 98.38 154 TYR B N 1
ATOM 2693 C CA . TYR B 1 154 ? -4.348 -8.516 -0.643 1 98.38 154 TYR B CA 1
ATOM 2694 C C . TYR B 1 154 ? -3.676 -8.633 -2.004 1 98.38 154 TYR B C 1
ATOM 2696 O O . TYR B 1 154 ? -4.246 -9.203 -2.939 1 98.38 154 TYR B O 1
ATOM 2704 N N . VAL B 1 155 ? -2.467 -8.008 -2.086 1 98.56 155 VAL B N 1
ATOM 2705 C CA . VAL B 1 155 ? -1.869 -7.867 -3.41 1 98.56 155 VAL B CA 1
ATOM 2706 C C . VAL B 1 155 ? -0.405 -8.297 -3.365 1 98.56 155 VAL B C 1
ATOM 2708 O O . VAL B 1 155 ? 0.318 -7.965 -2.424 1 98.56 155 VAL B O 1
ATOM 2711 N N . ILE B 1 156 ? -0.021 -9.047 -4.418 1 98.88 156 ILE B N 1
ATOM 2712 C CA . ILE B 1 156 ? 1.393 -9.352 -4.613 1 98.88 156 ILE B CA 1
ATOM 2713 C C . ILE B 1 156 ? 1.906 -8.633 -5.859 1 98.88 156 ILE B C 1
ATOM 2715 O O . ILE B 1 156 ? 1.374 -8.82 -6.957 1 98.88 156 ILE B O 1
ATOM 2719 N N . CYS B 1 157 ? 2.914 -7.828 -5.652 1 98.75 157 CYS B N 1
ATOM 2720 C CA . CYS B 1 157 ? 3.586 -7.156 -6.754 1 98.75 157 CYS B CA 1
ATOM 2721 C C . CYS B 1 157 ? 4.883 -7.867 -7.121 1 98.75 157 CYS B C 1
ATOM 2723 O O . CYS B 1 157 ? 5.578 -8.391 -6.246 1 98.75 157 CYS B O 1
ATOM 2725 N N . GLU B 1 158 ? 5.207 -7.828 -8.398 1 98.56 158 GLU B N 1
ATOM 2726 C CA . GLU B 1 158 ? 6.426 -8.438 -8.922 1 98.56 158 GLU B CA 1
ATOM 2727 C C . GLU B 1 158 ? 7.172 -7.473 -9.844 1 98.56 158 GLU B C 1
ATOM 2729 O O . GLU B 1 158 ? 6.559 -6.781 -10.656 1 98.56 158 GLU B O 1
ATOM 2734 N N . GLY B 1 159 ? 8.453 -7.367 -9.641 1 97.06 159 GLY B N 1
ATOM 2735 C CA . GLY B 1 159 ? 9.359 -6.617 -10.492 1 97.06 159 GLY B CA 1
ATOM 2736 C C . GLY B 1 159 ? 10.711 -7.281 -10.656 1 97.06 159 GLY B C 1
ATOM 2737 O O . GLY B 1 159 ? 10.953 -8.352 -10.094 1 97.06 159 GLY B O 1
ATOM 2738 N N . GLU B 1 160 ? 11.523 -6.625 -11.461 1 93.25 160 GLU B N 1
ATOM 2739 C CA . GLU B 1 160 ? 12.883 -7.137 -11.625 1 93.25 160 GLU B CA 1
ATOM 2740 C C . GLU B 1 160 ? 13.742 -6.824 -10.398 1 93.25 160 GLU B C 1
ATOM 2742 O O . GLU B 1 160 ? 13.633 -5.742 -9.82 1 93.25 160 GLU B O 1
ATOM 2747 N N . GLY B 1 161 ? 14.477 -7.891 -10 1 88.94 161 GLY B N 1
ATOM 2748 C CA . GLY B 1 161 ? 15.367 -7.562 -8.898 1 88.94 161 GLY B CA 1
ATOM 2749 C C . GLY B 1 161 ? 16.156 -8.758 -8.398 1 88.94 161 GLY B C 1
ATOM 2750 O O . GLY B 1 161 ? 15.766 -9.906 -8.617 1 88.94 161 GLY B O 1
ATOM 2751 N N . HIS B 1 162 ? 17.375 -8.312 -7.863 1 83.06 162 HIS B N 1
ATOM 2752 C CA . HIS B 1 162 ? 18.234 -9.25 -7.148 1 83.06 162 HIS B CA 1
ATOM 2753 C C . HIS B 1 162 ? 18.656 -8.688 -5.797 1 83.06 162 HIS B C 1
ATOM 2755 O O . HIS B 1 162 ? 18.766 -7.469 -5.629 1 83.06 162 HIS B O 1
ATOM 2761 N N . PRO B 1 163 ? 18.766 -9.641 -4.785 1 76.19 163 PRO B N 1
ATOM 2762 C CA . PRO B 1 163 ? 19.219 -9.109 -3.502 1 76.19 163 PRO B CA 1
ATOM 2763 C C . PRO B 1 163 ? 20.547 -8.344 -3.619 1 76.19 163 PRO B C 1
ATOM 2765 O O . PRO B 1 163 ? 21.391 -8.695 -4.438 1 76.19 163 PRO B O 1
ATOM 2768 N N . VAL B 1 164 ? 20.562 -7.102 -3.109 1 66.25 164 VAL B N 1
ATOM 2769 C CA . VAL B 1 164 ? 21.797 -6.332 -3.145 1 66.25 164 VAL B CA 1
ATOM 2770 C C . VAL B 1 164 ? 22.812 -6.953 -2.195 1 66.25 164 VAL B C 1
ATOM 2772 O O . VAL B 1 164 ? 22.5 -7.266 -1.046 1 66.25 164 VAL B O 1
ATOM 2775 N N . THR B 1 165 ? 23.609 -7.852 -2.555 1 60.09 165 THR B N 1
ATOM 2776 C CA . THR B 1 165 ? 24.688 -8.406 -1.732 1 60.09 165 THR B CA 1
ATOM 2777 C C . THR B 1 165 ? 25.594 -7.301 -1.215 1 60.09 165 THR B C 1
ATOM 2779 O O . THR B 1 165 ? 26.188 -6.559 -2 1 60.09 165 THR B O 1
ATOM 2782 N N . THR B 1 166 ? 25.141 -6.605 -0.223 1 55.62 166 THR B N 1
ATOM 2783 C CA . THR B 1 166 ? 26.109 -5.652 0.324 1 55.62 166 THR B CA 1
ATOM 2784 C C . THR B 1 166 ? 27.469 -6.309 0.508 1 55.62 166 THR B C 1
ATOM 2786 O O . THR B 1 166 ? 27.609 -7.273 1.263 1 55.62 166 THR B O 1
ATOM 2789 N N . THR B 1 167 ? 28.219 -6.359 -0.489 1 50.66 167 THR B N 1
ATOM 2790 C CA . THR B 1 167 ? 29.594 -6.844 -0.338 1 50.66 167 THR B CA 1
ATOM 2791 C C . THR B 1 167 ? 30.328 -6.043 0.729 1 50.66 167 THR B C 1
ATOM 2793 O O . THR B 1 167 ? 30.516 -4.832 0.585 1 50.66 167 THR B O 1
ATOM 2796 N N . THR B 1 168 ? 30.094 -6.336 2.004 1 52.78 168 THR B N 1
ATOM 2797 C CA . THR B 1 168 ? 30.969 -5.746 3.014 1 52.78 168 THR B CA 1
ATOM 2798 C C . THR B 1 168 ? 32.438 -5.945 2.643 1 52.78 168 THR B C 1
ATOM 2800 O O . THR B 1 168 ? 32.906 -7.082 2.559 1 52.78 168 THR B O 1
ATOM 2803 N N . THR B 1 169 ? 32.938 -5.129 1.812 1 53.34 169 THR B N 1
ATOM 2804 C CA . THR B 1 169 ? 34.375 -5.168 1.548 1 53.34 169 THR B CA 1
ATOM 2805 C C . THR B 1 169 ? 35.156 -4.953 2.832 1 53.34 169 THR B C 1
ATOM 2807 O O . THR B 1 169 ? 35.062 -3.895 3.455 1 53.34 169 THR B O 1
ATOM 2810 N N . THR B 1 170 ? 35.344 -5.945 3.652 1 54.25 170 THR B N 1
ATOM 2811 C CA . THR B 1 170 ? 36.281 -5.902 4.785 1 54.25 170 THR B CA 1
ATOM 2812 C C . THR B 1 170 ? 37.688 -5.5 4.332 1 54.25 170 THR B C 1
ATOM 2814 O O . THR B 1 170 ? 38.312 -6.219 3.555 1 54.25 170 THR B O 1
ATOM 2817 N N . THR B 1 171 ? 38 -4.25 4.176 1 57.09 171 THR B N 1
ATOM 2818 C CA . THR B 1 171 ? 39.344 -3.785 3.936 1 57.09 171 THR B CA 1
ATOM 2819 C C . THR B 1 171 ? 40.281 -4.223 5.066 1 57.09 171 THR B C 1
ATOM 2821 O O . THR B 1 171 ? 40.094 -3.838 6.219 1 57.09 171 THR B O 1
ATOM 2824 N N . THR B 1 172 ? 40.875 -5.367 5.059 1 57.62 172 THR B N 1
ATOM 2825 C CA . THR B 1 172 ? 41.938 -5.82 5.973 1 57.62 172 THR B CA 1
ATOM 2826 C C . THR B 1 172 ? 43.156 -4.895 5.91 1 57.62 172 THR B C 1
ATOM 2828 O O . THR B 1 172 ? 43.781 -4.754 4.855 1 57.62 172 THR B O 1
ATOM 2831 N N . THR B 1 173 ? 43.188 -3.809 6.645 1 59.31 173 THR B N 1
ATOM 2832 C CA . THR B 1 173 ? 44.375 -2.965 6.797 1 59.31 173 THR B CA 1
ATOM 2833 C C . THR B 1 173 ? 45.531 -3.762 7.379 1 59.31 173 THR B C 1
ATOM 2835 O O . THR B 1 173 ? 45.438 -4.277 8.492 1 59.31 173 THR B O 1
ATOM 2838 N N . THR B 1 174 ? 46.375 -4.395 6.652 1 59.09 174 THR B N 1
ATOM 2839 C CA . THR B 1 174 ? 47.625 -5.02 7.066 1 59.09 174 THR B CA 1
ATOM 2840 C C . THR B 1 174 ? 48.562 -3.982 7.66 1 59.09 174 THR B C 1
ATOM 2842 O O . THR B 1 174 ? 48.969 -3.041 6.977 1 59.09 174 THR B O 1
ATOM 2845 N N . THR B 1 175 ? 48.531 -3.691 8.914 1 60.03 175 THR B N 1
ATOM 2846 C CA . THR B 1 175 ? 49.5 -2.867 9.625 1 60.03 175 THR B CA 1
ATOM 2847 C C . THR B 1 175 ? 50.906 -3.451 9.492 1 60.03 175 THR B C 1
ATOM 2849 O O . THR B 1 175 ? 51.125 -4.609 9.844 1 60.03 175 THR B O 1
ATOM 2852 N N . LEU B 1 176 ? 51.719 -2.975 8.656 1 59.25 176 LEU B N 1
ATOM 2853 C CA . LEU B 1 176 ? 53.156 -3.289 8.547 1 59.25 176 LEU B CA 1
ATOM 2854 C C . LEU B 1 176 ? 53.844 -3.09 9.883 1 59.25 176 LEU B C 1
ATOM 2856 O O . LEU B 1 176 ? 53.719 -2.037 10.516 1 59.25 176 LEU B O 1
ATOM 2860 N N . GLU B 1 177 ? 54.281 -4.16 10.609 1 63.66 177 GLU B N 1
ATOM 2861 C CA . GLU B 1 177 ? 55.094 -4.148 11.812 1 63.66 177 GLU B CA 1
ATOM 2862 C C . GLU B 1 177 ? 56.438 -3.463 11.547 1 63.66 177 GLU B C 1
ATOM 2864 O O . GLU B 1 177 ? 57.062 -3.668 10.5 1 63.66 177 GLU B O 1
ATOM 2869 N N . PRO B 1 178 ? 56.875 -2.488 12.344 1 63.94 178 PRO B N 1
ATOM 2870 C CA . PRO B 1 178 ? 58.156 -1.809 12.18 1 63.94 178 PRO B CA 1
ATOM 2871 C C . PRO B 1 178 ? 59.344 -2.766 12.258 1 63.94 178 PRO B C 1
ATOM 2873 O O . PRO B 1 178 ? 59.281 -3.773 12.961 1 63.94 178 PRO B O 1
ATOM 2876 N N . PRO B 1 179 ? 60.344 -2.666 11.359 1 59.72 179 PRO B N 1
ATOM 2877 C CA . PRO B 1 179 ? 61.531 -3.541 11.359 1 59.72 179 PRO B CA 1
ATOM 2878 C C . PRO B 1 179 ? 62.281 -3.492 12.672 1 59.72 179 PRO B C 1
ATOM 2880 O O . PRO B 1 179 ? 62.406 -2.428 13.281 1 59.72 179 PRO B O 1
ATOM 2883 N N . THR B 1 180 ? 62.312 -4.531 13.445 1 59.41 180 THR B N 1
ATOM 2884 C CA . THR B 1 180 ? 63.125 -4.711 14.664 1 59.41 180 THR B CA 1
ATOM 2885 C C . THR B 1 180 ? 64.562 -4.441 14.391 1 59.41 180 THR B C 1
ATOM 2887 O O . THR B 1 180 ? 65.125 -4.918 13.398 1 59.41 180 THR B O 1
ATOM 2890 N N . SER B 1 181 ? 65.125 -3.428 15.031 1 59.41 181 SER B N 1
ATOM 2891 C CA . SER B 1 181 ? 66.562 -2.979 15.055 1 59.41 181 SER B CA 1
ATOM 2892 C C . SER B 1 181 ? 67.5 -4.137 15.336 1 59.41 181 SER B C 1
ATOM 2894 O O . SER B 1 181 ? 67.188 -4.984 16.188 1 59.41 181 SER B O 1
ATOM 2896 N N . PRO B 1 182 ? 68.438 -4.441 14.398 1 54.69 182 PRO B N 1
ATOM 2897 C CA . PRO B 1 182 ? 69.438 -5.461 14.609 1 54.69 182 PRO B CA 1
ATOM 2898 C C . PRO B 1 182 ? 70.25 -5.246 15.898 1 54.69 182 PRO B C 1
ATOM 2900 O O . PRO B 1 182 ? 70.625 -4.113 16.219 1 54.69 182 PRO B O 1
ATOM 2903 N N . ASP B 1 183 ? 70 -5.973 16.938 1 45.12 183 ASP B N 1
ATOM 2904 C CA . ASP B 1 183 ? 70.812 -5.973 18.109 1 45.12 183 ASP B CA 1
ATOM 2905 C C . ASP B 1 183 ? 72.312 -6.098 17.734 1 45.12 183 ASP B C 1
ATOM 2907 O O . ASP B 1 183 ? 72.688 -6.926 16.891 1 45.12 183 ASP B O 1
ATOM 2911 N N . ALA B 1 184 ? 73.125 -5.094 18.094 1 46.25 184 ALA B N 1
ATOM 2912 C CA . ALA B 1 184 ? 74.562 -4.984 18.078 1 46.25 184 ALA B CA 1
ATOM 2913 C C . ALA B 1 184 ? 75.25 -6.176 18.781 1 46.25 184 ALA B C 1
ATOM 2915 O O . ALA B 1 184 ? 74.812 -6.531 19.891 1 46.25 184 ALA B O 1
ATOM 2916 N N . PHE B 1 185 ? 75.75 -7.094 17.984 1 35.91 185 PHE B N 1
ATOM 2917 C CA . PHE B 1 185 ? 76.875 -7.672 18.703 1 35.91 185 PHE B CA 1
ATOM 2918 C C . PHE B 1 185 ? 77.938 -6.602 19.047 1 35.91 185 PHE B C 1
ATOM 2920 O O . PHE B 1 185 ? 78.062 -5.641 18.297 1 35.91 185 PHE B O 1
#

Secondary structure (DSSP, 8-state):
-------------------------------------EEETTEEEEEEEEEEE-HHHHHHHHHHTT-EE----SHHHHHHHHHHHHHHS-GGG-EEEEEEEEETTEEEETTT-PBPS---B-S----SSEEEEEEETTTTEEEEEEE-TTS-EEEEEEEE-------------------------/--------------------------S----------EEETTEEEEEEEEEEE-HHHHHHHHHHTT-EE----SHHHHHHHHHHHHHHS-GGG-EEEEEEEEETTEEEETTT-PBPS---B-S----SSEEEEEEETTTTEEEEEEE-TTS-EEEEEEEE-------------------------

InterPro domains:
  IPR001304 C-type lectin-like [PF00059] (54-158)
  IPR001304 C-type lectin-like [PS50041] (40-158)
  IPR001304 C-type lectin-like [SM00034] (32-158)
  IPR016186 C-type lectin-like/link domain superfamily [G3DSA:3.10.100.10] (36-160)
  IPR016187 C-type lectin fold [SSF56436] (38-158)
  IPR051004 Dendritic cell-specific ICAM-grabbing non-integrin domain-containing protein [PTHR22802] (38-158)

Organism: Phaedon cochleariae (NCBI:txid80249)

Radius of gyration: 33.82 Å; Cα contacts (8 Å, |Δi|>4): 608; chains: 2; bounding box: 94×59×161 Å

Solvent-accessible surface area (backbone atoms only — not comparable to full-atom values): 21670 Å² total; per-residue (Å²): 136,87,80,77,78,76,78,76,75,76,76,76,74,74,74,74,70,69,66,69,66,71,71,74,71,71,70,81,74,65,56,55,58,41,77,68,66,46,70,58,83,67,26,24,33,36,77,46,80,66,45,53,33,27,46,68,42,38,37,55,46,17,42,61,27,42,26,25,27,29,73,63,70,37,69,68,55,43,52,49,52,53,54,52,45,53,72,73,44,68,43,80,83,41,46,30,34,39,24,36,33,47,59,90,94,42,50,27,23,68,66,76,69,43,63,66,81,42,85,58,72,41,91,59,73,48,59,59,44,23,34,28,43,29,51,31,78,92,74,74,41,71,24,33,32,35,29,52,50,77,47,67,30,20,33,33,26,32,26,51,31,65,82,79,72,76,73,76,75,77,78,79,79,78,78,79,76,78,84,77,76,81,77,81,124,136,85,81,76,78,77,79,76,77,75,76,76,72,75,73,73,70,70,67,67,64,70,71,71,72,73,71,84,74,66,57,56,58,41,78,68,66,43,73,57,83,68,27,24,34,37,78,45,81,68,44,54,32,27,47,66,42,37,39,55,47,18,43,60,28,43,26,26,28,28,72,64,70,40,71,68,54,43,52,49,52,52,54,51,45,54,73,74,44,68,43,81,82,40,44,31,33,39,23,35,34,48,58,91,94,42,49,26,24,69,67,77,68,43,62,66,81,42,85,58,75,42,90,58,75,49,59,60,43,23,33,28,41,29,52,31,78,92,75,72,42,72,25,34,34,36,27,53,51,78,49,67,30,21,34,32,25,31,26,52,31,67,82,79,72,77,72,76,76,76,79,79,77,78,76,80,74,77,83,78,76,80,77,79,125